Protein AF-A0A3D0MQT2-F1 (afdb_monomer)

pLDDT: mean 82.31, std 17.37, range [33.53, 98.25]

Secondary structure (DSSP, 8-state):
-PPPHHHHHS--TT---SSS----EEEEEEEESSS-HHHHHHHHHHHHHHHHHHHHHHHHHHHHHHS---HHHHHHHHHHHHHHHHHHHHHHHHIIIIITTTEEEEEEEE-SSEEEEEEE-S-----S-TT-SS-B--S---TTSEEEEEEEGGG--EEEEEGGGTEEEEEETTEEEEEEE-SSHHHHHHHHHHHHHHHHHHHHH--

Mean predicted aligned error: 9.43 Å

Structure (mmCIF, N/CA/C/O backbone):
data_AF-A0A3D0MQT2-F1
#
_entry.id   AF-A0A3D0MQT2-F1
#
loop_
_atom_site.group_PDB
_atom_site.id
_atom_site.type_symbol
_atom_site.label_atom_id
_atom_site.label_alt_id
_atom_site.label_comp_id
_atom_site.label_asym_id
_atom_site.label_entity_id
_atom_site.label_seq_id
_atom_site.pdbx_PDB_ins_code
_atom_site.Cartn_x
_atom_site.Cartn_y
_atom_site.Cartn_z
_atom_site.occupancy
_atom_site.B_iso_or_equiv
_atom_site.auth_seq_id
_atom_site.auth_comp_id
_atom_site.auth_asym_id
_atom_site.auth_atom_id
_atom_site.pdbx_PDB_model_num
ATOM 1 N N . MET A 1 1 ? 6.611 -15.188 36.964 1.00 35.88 1 MET A N 1
ATOM 2 C CA . MET A 1 1 ? 7.299 -16.031 35.964 1.00 35.88 1 MET A CA 1
ATOM 3 C C . MET A 1 1 ? 6.948 -15.457 34.599 1.00 35.88 1 MET A C 1
ATOM 5 O O . MET A 1 1 ? 5.779 -15.489 34.243 1.00 35.88 1 MET A O 1
ATOM 9 N N . ALA A 1 2 ? 7.880 -14.781 33.924 1.00 33.53 2 ALA A N 1
ATOM 10 C CA . ALA A 1 2 ? 7.588 -14.119 32.650 1.00 33.53 2 ALA A CA 1
ATOM 11 C C . ALA A 1 2 ? 7.359 -15.176 31.549 1.00 33.53 2 ALA A C 1
ATOM 13 O O . ALA A 1 2 ? 8.169 -16.104 31.458 1.00 33.53 2 ALA A O 1
ATOM 14 N N . PRO A 1 3 ? 6.288 -15.083 30.740 1.00 36.81 3 PRO A N 1
ATOM 15 C CA . PRO A 1 3 ? 6.079 -16.003 29.626 1.00 36.81 3 PRO A CA 1
ATOM 16 C C . PRO A 1 3 ? 7.204 -15.837 28.597 1.00 36.81 3 PRO A C 1
ATOM 18 O O . PRO A 1 3 ? 7.671 -14.725 28.335 1.00 36.81 3 PRO A O 1
ATOM 21 N N . LYS A 1 4 ? 7.688 -16.956 28.047 1.00 34.59 4 LYS A N 1
ATOM 22 C CA . LYS A 1 4 ? 8.812 -16.960 27.107 1.00 34.59 4 LYS A CA 1
ATOM 23 C C . LYS A 1 4 ? 8.369 -16.298 25.800 1.00 34.59 4 LYS A C 1
ATOM 25 O O . LYS A 1 4 ? 7.314 -16.607 25.267 1.00 34.59 4 LYS A O 1
ATOM 30 N N . LEU A 1 5 ? 9.218 -15.433 25.241 1.00 37.22 5 LEU A N 1
ATOM 31 C CA . LEU A 1 5 ? 8.978 -14.675 23.999 1.00 37.22 5 LEU A CA 1
ATOM 32 C C . LEU A 1 5 ? 8.587 -15.555 22.786 1.00 37.22 5 LEU A C 1
ATOM 34 O O . LEU A 1 5 ? 7.996 -15.057 21.832 1.00 37.22 5 LEU A O 1
ATOM 38 N N . LYS A 1 6 ? 8.891 -16.860 22.830 1.00 34.09 6 LYS A N 1
ATOM 39 C CA . LYS A 1 6 ? 8.474 -17.852 21.827 1.00 34.09 6 LYS A CA 1
ATOM 40 C C . LYS A 1 6 ? 6.971 -18.171 21.884 1.00 34.09 6 LYS A C 1
ATOM 42 O O . LYS A 1 6 ? 6.345 -18.222 20.833 1.00 34.09 6 LYS A O 1
ATOM 47 N N . ASP A 1 7 ? 6.368 -18.213 23.073 1.00 40.03 7 ASP A N 1
ATOM 48 C CA . ASP A 1 7 ? 4.938 -18.527 23.262 1.00 40.03 7 ASP A CA 1
ATOM 49 C C . ASP A 1 7 ? 4.012 -17.409 22.737 1.00 40.03 7 ASP A C 1
ATOM 51 O O . ASP A 1 7 ? 2.836 -17.624 22.452 1.00 40.03 7 ASP A O 1
ATOM 55 N N . ILE A 1 8 ? 4.544 -16.191 22.585 1.00 48.31 8 ILE A N 1
ATOM 56 C CA . ILE A 1 8 ? 3.828 -15.021 22.050 1.00 48.31 8 ILE A CA 1
ATOM 57 C C . ILE A 1 8 ? 3.828 -15.021 20.509 1.00 48.31 8 ILE A C 1
ATOM 59 O O . ILE A 1 8 ? 2.943 -14.428 19.887 1.00 48.31 8 ILE A O 1
ATOM 63 N N . LEU A 1 9 ? 4.822 -15.670 19.892 1.00 38.84 9 LEU A N 1
ATOM 64 C CA . LEU A 1 9 ? 5.004 -15.735 18.440 1.00 38.84 9 LEU A CA 1
ATOM 65 C C . LEU A 1 9 ? 4.387 -16.999 17.814 1.00 38.84 9 LEU A C 1
ATOM 67 O O . LEU A 1 9 ? 4.092 -16.977 16.624 1.00 38.84 9 LEU A O 1
ATOM 71 N N . GLU A 1 10 ? 4.141 -18.054 18.599 1.00 41.66 10 GLU A N 1
ATOM 72 C CA . GLU A 1 10 ? 3.502 -19.316 18.168 1.00 41.66 10 GLU A CA 1
ATOM 73 C C . GLU A 1 10 ? 1.978 -19.372 18.404 1.00 41.66 10 GLU A C 1
ATOM 75 O O . GLU A 1 10 ? 1.367 -20.433 18.298 1.00 41.66 10 GLU A O 1
ATOM 80 N N . ARG A 1 11 ? 1.321 -18.249 18.726 1.00 40.88 11 ARG A N 1
ATOM 81 C CA . ARG A 1 11 ? -0.122 -18.240 19.021 1.00 40.88 11 ARG A CA 1
ATOM 82 C C . ARG A 1 11 ? -0.953 -18.557 17.768 1.00 40.88 11 ARG A C 1
ATOM 84 O O . ARG A 1 11 ? -1.149 -17.692 16.917 1.00 40.88 11 ARG A O 1
ATOM 91 N N . GLU A 1 12 ? -1.482 -19.778 17.678 1.00 40.75 12 GLU A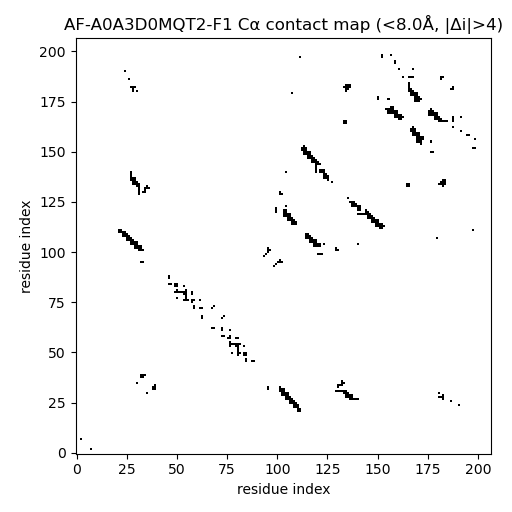 N 1
ATOM 92 C CA . GLU A 1 12 ? -2.522 -20.120 16.703 1.00 40.75 12 GLU A CA 1
ATO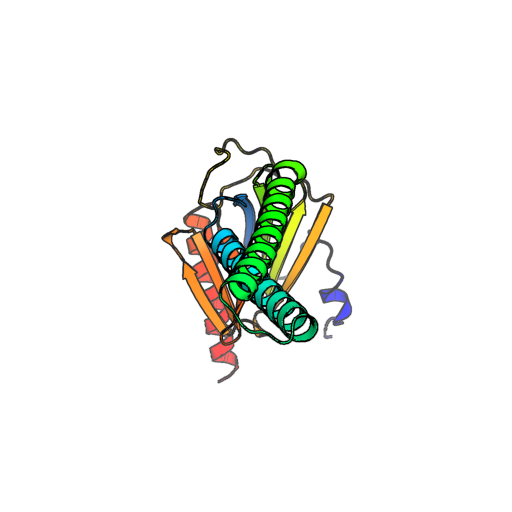M 93 C C . GLU A 1 12 ? -3.769 -19.236 16.904 1.00 40.75 12 GLU A C 1
ATOM 95 O O . GLU A 1 12 ? -4.167 -18.977 18.048 1.00 40.75 12 GLU A O 1
ATOM 100 N N . PRO A 1 13 ? -4.445 -18.777 15.832 1.00 38.72 13 PRO A N 1
ATOM 101 C CA . PRO A 1 13 ? -5.633 -17.950 15.986 1.00 38.72 13 PRO A CA 1
ATOM 102 C C . PRO A 1 13 ? -6.765 -18.752 16.613 1.00 38.72 13 PRO A C 1
ATOM 104 O O . PRO A 1 13 ? -7.211 -19.750 16.052 1.00 38.72 13 PRO A O 1
ATOM 107 N N . GLY A 1 14 ? -7.281 -18.259 17.736 1.00 43.47 14 GLY A N 1
ATOM 108 C CA . GLY A 1 14 ? -8.490 -18.790 18.364 1.00 43.47 14 GLY A CA 1
ATOM 109 C C . GLY A 1 14 ? -8.284 -19.522 19.687 1.00 43.47 14 GLY A C 1
ATOM 110 O O . GLY A 1 14 ? -9.273 -19.961 20.268 1.00 43.47 14 GLY A O 1
ATOM 111 N N . THR A 1 15 ? -7.066 -19.617 20.227 1.00 35.69 15 THR A N 1
ATOM 112 C CA . THR A 1 15 ? -6.899 -20.031 21.629 1.00 35.69 15 THR A CA 1
ATOM 113 C C . THR A 1 15 ? -7.160 -18.848 22.560 1.00 35.69 15 THR A C 1
ATOM 115 O O . THR A 1 15 ? -6.278 -18.047 22.864 1.00 35.69 15 THR A O 1
ATOM 118 N N . ILE A 1 16 ? -8.418 -18.743 22.997 1.00 44.16 16 ILE A N 1
ATOM 119 C CA . ILE A 1 16 ? -8.869 -17.838 24.060 1.00 44.16 16 ILE A CA 1
ATOM 120 C C . ILE A 1 16 ? -8.066 -18.160 25.332 1.00 44.16 16 ILE A C 1
ATOM 122 O O . ILE A 1 16 ? -8.145 -19.294 25.821 1.00 44.16 16 ILE A O 1
ATOM 126 N N . PRO A 1 17 ? -7.318 -17.210 25.916 1.00 41.84 17 PRO A N 1
ATOM 127 C CA . PRO A 1 17 ? -6.713 -17.415 27.220 1.00 41.84 17 PRO A CA 1
ATOM 128 C C . PRO A 1 17 ? -7.826 -17.416 28.272 1.00 41.84 17 PRO A C 1
ATOM 130 O O . PRO A 1 17 ? -8.502 -16.411 28.485 1.00 41.84 17 PRO A O 1
ATOM 133 N N . ARG A 1 18 ? -8.020 -18.541 28.968 1.00 43.53 18 ARG A N 1
ATOM 134 C CA . ARG A 1 18 ? -8.732 -18.522 30.250 1.00 43.53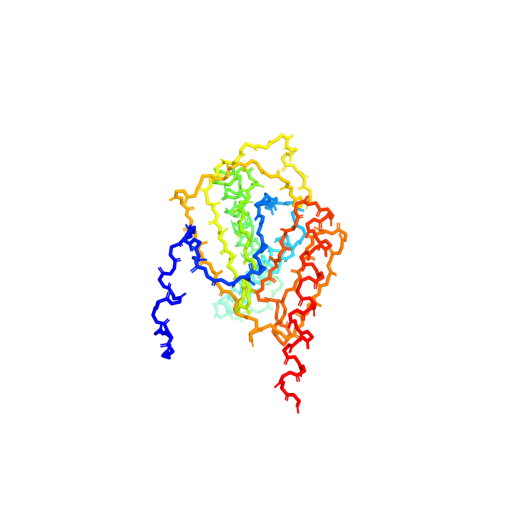 18 ARG A CA 1
ATOM 135 C C . ARG A 1 18 ? -7.878 -17.737 31.245 1.00 43.53 18 ARG A C 1
ATOM 137 O O . ARG A 1 18 ? -6.840 -18.236 31.668 1.00 43.53 18 ARG A O 1
ATOM 144 N N . GLY A 1 19 ? -8.337 -16.551 31.634 1.00 34.78 19 GLY A N 1
ATOM 145 C CA . GLY A 1 19 ? -7.836 -15.847 32.816 1.00 34.78 19 GLY A CA 1
ATOM 146 C C . GLY A 1 19 ? -7.564 -14.361 32.596 1.00 34.78 19 GLY A C 1
ATOM 147 O O . GLY A 1 19 ? -6.515 -14.002 32.075 1.00 34.78 19 GLY A O 1
ATOM 148 N N . ASN A 1 20 ? -8.491 -13.550 33.115 1.00 35.94 20 ASN A N 1
ATOM 149 C CA . ASN A 1 20 ? -8.465 -12.100 33.356 1.00 35.94 20 ASN A CA 1
ATOM 150 C C . ASN A 1 20 ? -8.616 -11.161 32.146 1.00 35.94 20 ASN A C 1
ATOM 152 O O . ASN A 1 20 ? -7.643 -10.810 31.490 1.00 35.94 20 ASN A O 1
ATOM 156 N N . GLU A 1 21 ? -9.866 -10.720 31.936 1.00 42.06 21 GLU A N 1
ATOM 157 C CA . GLU A 1 21 ? -10.318 -9.456 31.316 1.00 42.06 21 GLU A CA 1
ATOM 158 C C . GLU A 1 21 ? -9.380 -8.795 30.294 1.00 42.06 21 GLU A C 1
ATOM 160 O O . GLU A 1 21 ? -9.053 -7.608 30.372 1.00 42.06 21 GLU A O 1
ATOM 165 N N . ILE A 1 22 ? -8.978 -9.543 29.270 1.00 49.16 22 ILE A N 1
ATOM 166 C CA . ILE A 1 22 ? -8.464 -8.922 28.059 1.00 49.16 22 ILE A CA 1
ATOM 167 C C . ILE A 1 22 ? -9.710 -8.382 27.361 1.00 49.16 22 ILE A C 1
ATOM 169 O O . ILE A 1 22 ? -10.543 -9.149 26.881 1.00 49.16 22 ILE A O 1
ATOM 173 N N . LYS A 1 23 ? -9.903 -7.058 27.355 1.00 56.62 23 LYS A N 1
ATOM 174 C CA . LYS A 1 23 ? -10.813 -6.462 26.380 1.00 56.62 23 LYS A CA 1
ATOM 175 C C . LYS A 1 23 ? -10.221 -6.866 25.024 1.00 56.62 23 LYS A C 1
ATOM 177 O O . LYS A 1 23 ? -9.116 -6.452 24.692 1.00 56.62 23 LYS A O 1
ATOM 182 N N . GLU A 1 24 ? -10.917 -7.707 24.274 1.00 74.62 24 GLU A N 1
ATOM 183 C CA . GLU A 1 24 ? -10.512 -8.173 22.946 1.00 74.62 24 GLU A CA 1
ATOM 184 C C . GLU A 1 24 ? -11.499 -7.602 21.928 1.00 74.62 24 GLU A C 1
ATOM 186 O O . GLU A 1 24 ? -12.713 -7.683 22.123 1.00 74.62 24 GLU A O 1
ATOM 191 N N . PHE A 1 25 ? -10.995 -6.997 20.850 1.00 84.00 25 PHE A N 1
ATOM 192 C CA . PHE A 1 25 ? -11.847 -6.417 19.814 1.00 84.00 25 PHE A CA 1
ATOM 193 C C . PHE A 1 25 ? -11.373 -6.850 18.433 1.00 84.00 25 PHE A C 1
ATOM 195 O O . PHE A 1 25 ? -10.244 -6.569 18.031 1.00 84.00 25 PHE A O 1
ATOM 202 N N . GLY A 1 26 ? -12.230 -7.548 17.691 1.00 87.38 26 GLY A N 1
ATOM 203 C CA . GLY A 1 26 ? -11.880 -8.057 16.373 1.00 87.38 26 GLY A CA 1
ATOM 204 C C . GLY A 1 26 ? -13.054 -8.072 15.413 1.00 87.38 26 GLY A C 1
ATOM 205 O O . GLY A 1 26 ? -14.209 -8.200 15.813 1.00 87.38 26 GLY A O 1
ATOM 206 N N . TRP A 1 27 ? -12.744 -7.935 14.128 1.00 91.00 27 TRP A N 1
ATOM 207 C CA . TRP A 1 27 ? -13.736 -7.910 13.061 1.00 91.00 27 TRP A CA 1
ATOM 208 C C . TRP A 1 27 ? -13.180 -8.470 11.757 1.00 91.00 27 TRP A C 1
ATOM 210 O O . TRP A 1 27 ? -11.970 -8.534 11.528 1.00 91.00 27 TRP A O 1
ATOM 220 N N . GLU A 1 28 ? -14.100 -8.860 10.885 1.00 89.75 28 GLU A N 1
ATOM 221 C CA . GLU A 1 28 ? -13.827 -9.349 9.539 1.00 89.75 28 GLU A CA 1
ATOM 222 C C . GLU A 1 28 ? -14.275 -8.295 8.525 1.00 89.75 28 GLU A C 1
ATOM 224 O O . GLU A 1 28 ? -15.287 -7.614 8.709 1.00 89.75 28 GLU A O 1
ATOM 229 N N . VAL A 1 29 ? -13.493 -8.112 7.464 1.00 90.19 29 VAL A N 1
ATOM 230 C CA . VAL A 1 29 ? -13.738 -7.060 6.480 1.00 90.19 29 VAL A CA 1
ATOM 231 C C . VAL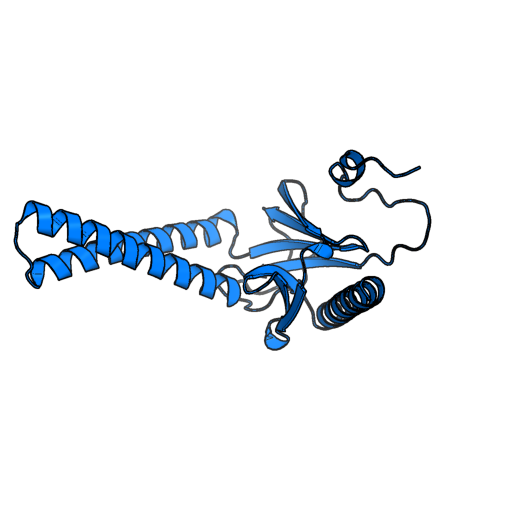 A 1 29 ? -13.359 -7.503 5.074 1.00 90.19 29 VAL A C 1
ATOM 233 O O . VAL A 1 29 ? -12.337 -8.150 4.844 1.00 90.19 29 VAL A O 1
ATOM 236 N N . GLY A 1 30 ? -14.193 -7.110 4.117 1.00 89.06 30 GLY A N 1
ATOM 237 C CA . GLY A 1 30 ? -13.874 -7.122 2.699 1.00 89.06 30 GLY A CA 1
ATOM 238 C C . GLY A 1 30 ? -13.326 -5.767 2.267 1.00 89.06 30 GLY A C 1
ATOM 239 O O . GLY A 1 30 ? -13.885 -4.719 2.591 1.00 89.06 30 GLY A O 1
ATOM 240 N N . ILE A 1 31 ? -12.226 -5.782 1.528 1.00 88.50 31 ILE A N 1
ATOM 241 C CA . ILE A 1 31 ? -11.523 -4.606 1.028 1.00 88.50 31 ILE A CA 1
ATOM 242 C C . ILE A 1 31 ? -11.544 -4.683 -0.504 1.00 88.50 31 ILE A C 1
ATOM 244 O O . ILE A 1 31 ? -11.049 -5.660 -1.071 1.00 88.50 31 ILE A O 1
ATOM 248 N N . PRO A 1 32 ? -12.114 -3.687 -1.199 1.00 85.94 32 PRO A N 1
ATOM 249 C CA . PRO A 1 32 ? -12.051 -3.651 -2.653 1.00 85.94 32 PRO A CA 1
ATOM 250 C C . PRO A 1 32 ? -10.616 -3.358 -3.109 1.00 85.94 32 PRO A C 1
ATOM 252 O O . PRO A 1 32 ? -9.963 -2.494 -2.533 1.00 85.94 32 PRO A O 1
ATOM 255 N N . MET A 1 33 ? -10.104 -4.052 -4.126 1.00 82.69 33 MET A N 1
ATOM 256 C CA . MET A 1 33 ? -8.718 -3.831 -4.575 1.00 82.69 33 MET A CA 1
ATOM 257 C C . MET A 1 33 ? -8.605 -2.674 -5.571 1.00 82.69 33 MET A C 1
ATOM 259 O O . MET A 1 33 ? -7.778 -1.788 -5.390 1.00 82.69 33 MET A O 1
ATOM 263 N N . LEU A 1 34 ? -9.450 -2.656 -6.602 1.00 83.06 34 LEU A N 1
ATOM 264 C CA . LEU A 1 34 ? -9.351 -1.710 -7.719 1.00 83.06 34 LEU A CA 1
ATOM 265 C C . LEU A 1 34 ? -10.029 -0.366 -7.462 1.00 83.06 34 LEU A C 1
ATOM 267 O O . LEU A 1 34 ? -9.788 0.584 -8.192 1.00 83.06 34 LEU A O 1
ATOM 271 N N . SER A 1 35 ? -10.890 -0.268 -6.455 1.00 83.94 35 SER A N 1
ATOM 272 C CA . SER A 1 35 ? -11.621 0.964 -6.135 1.00 83.94 35 SER A CA 1
ATOM 273 C C . SER A 1 35 ? -11.189 1.583 -4.811 1.00 83.94 35 SER A C 1
ATOM 275 O O . SER A 1 35 ? -11.606 2.693 -4.501 1.00 83.94 35 SER A O 1
ATOM 277 N N . ASN A 1 36 ? -10.347 0.918 -4.017 1.00 86.50 36 ASN A N 1
ATOM 278 C CA . ASN A 1 36 ? -9.883 1.497 -2.763 1.00 86.50 36 ASN A CA 1
ATOM 279 C C . ASN A 1 36 ? -8.843 2.597 -3.036 1.00 86.50 36 ASN A C 1
ATOM 281 O O . ASN A 1 36 ? -7.799 2.307 -3.623 1.00 86.50 36 ASN A O 1
ATOM 285 N N . PRO A 1 37 ? -9.069 3.841 -2.576 1.00 87.88 37 PRO A N 1
ATOM 286 C CA . PRO A 1 37 ? -8.176 4.959 -2.869 1.00 87.88 37 PRO A CA 1
ATOM 287 C C . PRO A 1 37 ? -6.764 4.750 -2.313 1.00 87.88 37 PRO A C 1
ATOM 289 O O . PRO A 1 37 ? -5.804 5.192 -2.929 1.00 87.88 37 PRO A O 1
ATOM 292 N N . PHE A 1 38 ? -6.604 4.047 -1.189 1.00 89.19 38 PHE A N 1
ATOM 293 C CA . PHE A 1 38 ? -5.282 3.769 -0.628 1.00 89.19 38 PHE A CA 1
ATOM 294 C C . PHE A 1 38 ? -4.501 2.773 -1.485 1.00 89.19 38 PHE A C 1
ATOM 296 O O . PHE A 1 38 ? -3.310 2.973 -1.708 1.00 89.19 38 PHE A O 1
ATOM 303 N N . VAL A 1 39 ? -5.174 1.739 -1.999 1.00 87.38 39 VAL A N 1
ATOM 304 C CA . VAL A 1 39 ? -4.562 0.764 -2.915 1.00 87.38 39 VAL A CA 1
ATOM 305 C C . VAL A 1 39 ? -4.219 1.433 -4.245 1.00 87.38 39 VAL A C 1
ATOM 307 O O . VAL A 1 39 ? -3.126 1.236 -4.765 1.00 87.38 39 VAL A O 1
ATOM 310 N N . LEU A 1 40 ? -5.115 2.276 -4.766 1.00 90.25 40 LEU A N 1
ATOM 311 C CA . LEU A 1 40 ? -4.895 3.011 -6.011 1.00 90.25 40 LEU A CA 1
ATOM 312 C C . LEU A 1 40 ? -3.747 4.016 -5.915 1.00 90.25 40 LEU A C 1
ATOM 314 O O . LEU A 1 40 ? -2.954 4.113 -6.844 1.00 90.25 40 LEU A O 1
ATOM 318 N N . VAL A 1 41 ? -3.622 4.741 -4.802 1.00 91.88 41 VAL A N 1
ATOM 319 C CA . VAL A 1 41 ? -2.489 5.655 -4.590 1.00 91.88 41 VAL A CA 1
ATOM 320 C C . VAL A 1 41 ? -1.175 4.880 -4.565 1.00 91.88 41 VAL A C 1
ATOM 322 O O . VAL A 1 41 ? -0.230 5.278 -5.239 1.00 91.88 41 VAL A O 1
ATOM 325 N N . GLU A 1 42 ? -1.110 3.758 -3.844 1.00 90.88 42 GLU A N 1
ATOM 326 C CA . GLU A 1 42 ? 0.088 2.910 -3.838 1.00 90.88 42 GLU A CA 1
ATOM 327 C C . GLU A 1 42 ? 0.401 2.384 -5.240 1.00 90.88 42 GLU A C 1
ATOM 329 O O . GLU A 1 42 ? 1.542 2.475 -5.688 1.00 90.88 42 GLU A O 1
ATOM 334 N N . PHE A 1 43 ? -0.616 1.928 -5.972 1.00 92.69 43 PHE A N 1
ATOM 335 C CA . PHE A 1 43 ? -0.478 1.498 -7.358 1.00 92.69 43 PHE A CA 1
ATOM 336 C C . PHE A 1 43 ? 0.077 2.605 -8.265 1.00 92.69 43 PHE A C 1
ATOM 338 O O . PHE A 1 43 ? 1.029 2.356 -8.997 1.00 92.69 43 PHE A O 1
ATOM 345 N N . VAL A 1 44 ? -0.459 3.828 -8.192 1.00 94.69 44 VAL A N 1
ATOM 346 C CA . VAL A 1 44 ? 0.019 4.974 -8.986 1.00 94.69 44 VAL A CA 1
ATOM 347 C C . VAL A 1 44 ? 1.465 5.320 -8.636 1.00 94.69 44 VAL A C 1
ATOM 349 O O . VAL A 1 44 ? 2.269 5.559 -9.534 1.00 94.69 44 VAL A O 1
ATOM 352 N N . VAL A 1 45 ? 1.826 5.304 -7.350 1.00 94.62 45 VAL A N 1
ATOM 353 C CA . VAL A 1 45 ? 3.208 5.550 -6.915 1.00 94.62 45 VAL A CA 1
ATOM 354 C C . VAL A 1 45 ? 4.156 4.499 -7.495 1.00 94.62 45 VAL A C 1
ATOM 356 O O . VAL A 1 45 ? 5.191 4.863 -8.051 1.00 94.62 45 VAL A O 1
ATOM 359 N N . PHE A 1 46 ? 3.806 3.210 -7.432 1.00 94.94 46 PHE A N 1
ATOM 360 C CA . PHE A 1 46 ? 4.623 2.146 -8.025 1.00 94.94 46 PHE A CA 1
ATOM 361 C C . PHE A 1 46 ? 4.675 2.223 -9.553 1.00 94.94 46 PHE A C 1
ATOM 363 O O . PHE A 1 46 ? 5.741 2.034 -10.135 1.00 94.94 46 PHE A O 1
ATOM 370 N N . PHE A 1 47 ? 3.558 2.548 -10.201 1.00 96.56 47 PHE A N 1
ATOM 371 C CA . PHE A 1 47 ? 3.481 2.742 -11.645 1.00 96.56 47 PHE A CA 1
ATOM 372 C C . PHE A 1 47 ? 4.435 3.850 -12.106 1.00 96.56 47 PHE A C 1
ATOM 374 O O . PHE A 1 47 ? 5.249 3.633 -13.003 1.00 96.56 47 PHE A O 1
ATOM 381 N N . LEU A 1 48 ? 4.387 5.017 -11.454 1.00 97.25 48 LEU A N 1
ATOM 382 C CA . LEU A 1 48 ? 5.274 6.139 -11.758 1.00 97.25 48 LEU A CA 1
ATOM 383 C C . LEU A 1 48 ? 6.731 5.813 -11.434 1.00 97.25 48 LEU A C 1
ATOM 385 O O . LEU A 1 48 ? 7.618 6.169 -12.202 1.00 97.25 48 LEU A O 1
ATOM 389 N N . PHE A 1 49 ? 6.988 5.104 -10.335 1.00 97.69 49 PHE A N 1
ATOM 390 C CA . PHE A 1 49 ? 8.334 4.667 -9.984 1.00 97.69 49 PHE A CA 1
ATOM 391 C C . PHE A 1 49 ? 8.942 3.774 -11.074 1.00 97.69 49 PHE A C 1
ATOM 393 O O . PHE A 1 49 ? 10.048 4.044 -11.534 1.00 97.69 49 PHE A O 1
ATOM 400 N N . ILE A 1 50 ? 8.205 2.760 -11.542 1.00 97.19 50 ILE A N 1
ATOM 401 C CA . ILE A 1 50 ? 8.642 1.885 -12.642 1.00 97.19 50 ILE A CA 1
ATOM 402 C C . ILE A 1 50 ? 8.878 2.704 -13.909 1.00 97.19 50 ILE A C 1
ATOM 404 O O . ILE A 1 50 ? 9.921 2.558 -14.544 1.00 97.19 50 ILE A O 1
ATOM 408 N N . TRP A 1 51 ? 7.940 3.590 -14.251 1.00 98.00 51 TRP A N 1
ATOM 409 C CA . TRP A 1 51 ? 8.050 4.443 -15.428 1.00 98.00 51 TRP A CA 1
ATOM 410 C C . TRP A 1 51 ? 9.326 5.295 -15.404 1.00 98.00 51 TRP A C 1
ATOM 412 O O . TRP A 1 51 ? 10.091 5.271 -16.368 1.00 98.00 51 TRP A O 1
ATOM 422 N N . ILE A 1 52 ? 9.600 5.985 -14.291 1.00 98.12 52 ILE A N 1
ATOM 423 C CA . ILE A 1 52 ? 10.788 6.835 -14.119 1.00 98.12 52 ILE A CA 1
ATOM 424 C C . ILE A 1 52 ? 12.068 6.000 -14.183 1.00 98.12 52 ILE A C 1
ATOM 426 O O . ILE A 1 52 ? 12.992 6.352 -14.913 1.00 98.12 52 ILE A O 1
ATOM 430 N N . VAL A 1 53 ? 12.130 4.889 -13.443 1.00 98.25 53 VAL A N 1
ATOM 431 C CA . VAL A 1 53 ? 13.338 4.056 -13.354 1.00 98.25 53 VAL A CA 1
ATOM 432 C C . VAL A 1 53 ? 13.677 3.435 -14.706 1.00 98.25 53 VAL A C 1
ATOM 434 O O . VAL A 1 53 ? 14.816 3.537 -15.155 1.00 98.25 53 VAL A O 1
ATOM 437 N N . VAL A 1 54 ? 12.699 2.835 -15.387 1.00 98.19 54 VAL A N 1
ATOM 438 C CA . VAL A 1 54 ? 12.926 2.203 -16.694 1.00 98.19 54 VAL A CA 1
ATOM 439 C C . VAL A 1 54 ? 13.257 3.248 -17.754 1.00 98.19 54 VAL A C 1
ATOM 441 O O . VAL A 1 54 ? 14.169 3.022 -18.545 1.00 98.19 54 VAL A O 1
ATOM 444 N N . THR A 1 55 ? 12.591 4.408 -17.739 1.00 97.94 55 THR A N 1
ATOM 445 C CA . THR A 1 55 ? 12.940 5.527 -18.630 1.00 97.94 55 THR A CA 1
ATOM 446 C C . THR A 1 55 ? 14.382 5.974 -18.399 1.00 97.94 55 THR A C 1
ATOM 448 O O . THR A 1 55 ? 15.134 6.121 -19.357 1.00 97.94 55 THR A O 1
ATOM 451 N N . GLY A 1 56 ? 14.795 6.151 -17.140 1.00 97.62 56 GLY A N 1
ATOM 452 C CA . GLY A 1 56 ? 16.158 6.551 -16.793 1.00 97.62 56 GLY A CA 1
ATOM 453 C C . GLY A 1 56 ? 17.203 5.539 -17.262 1.00 97.62 56 GLY A C 1
ATOM 454 O O . GLY A 1 56 ? 18.189 5.921 -17.887 1.00 97.62 56 GLY A O 1
ATOM 455 N N . ILE A 1 57 ? 16.961 4.244 -17.035 1.00 98.06 57 ILE A N 1
ATOM 456 C CA . ILE A 1 57 ? 17.845 3.166 -17.501 1.00 98.06 57 ILE A CA 1
ATOM 457 C C . ILE A 1 57 ? 17.913 3.144 -19.032 1.00 98.06 57 ILE A C 1
ATOM 459 O O . ILE A 1 57 ? 19.007 3.127 -19.592 1.00 98.06 57 ILE A O 1
ATOM 463 N N . ALA A 1 58 ? 16.766 3.178 -19.715 1.00 97.19 58 ALA A N 1
ATOM 464 C CA . ALA A 1 58 ? 16.709 3.182 -21.174 1.00 97.19 58 ALA A CA 1
ATOM 465 C C . ALA A 1 58 ? 17.449 4.391 -21.757 1.00 97.19 58 ALA A C 1
ATOM 467 O O . ALA A 1 58 ? 18.193 4.249 -22.725 1.00 97.19 58 ALA A O 1
ATOM 468 N N . LEU A 1 59 ? 17.305 5.562 -21.134 1.00 97.31 59 LEU A N 1
ATOM 469 C CA . LEU A 1 59 ? 17.994 6.772 -21.556 1.00 97.31 59 LEU A CA 1
ATOM 470 C C . LEU A 1 59 ? 19.513 6.620 -21.452 1.00 97.31 59 LEU A C 1
ATOM 472 O O . LEU A 1 59 ? 20.213 6.904 -22.420 1.00 97.31 59 LEU A O 1
ATOM 476 N N . ILE A 1 60 ? 20.013 6.125 -20.316 1.00 96.94 60 ILE A N 1
ATOM 477 C CA . ILE A 1 60 ? 21.447 5.873 -20.115 1.00 96.94 60 ILE A CA 1
ATOM 478 C C . ILE A 1 60 ? 21.964 4.907 -21.187 1.00 96.94 60 ILE A C 1
ATOM 480 O O . ILE A 1 60 ? 22.944 5.209 -21.860 1.00 96.94 60 ILE A O 1
ATOM 484 N N . VAL A 1 61 ? 21.273 3.786 -21.405 1.00 97.00 61 VAL A N 1
ATOM 485 C CA . VAL A 1 61 ? 21.686 2.759 -22.374 1.00 97.00 61 VAL A CA 1
ATOM 486 C C . VAL A 1 61 ? 21.722 3.302 -23.805 1.00 97.00 61 VAL A C 1
ATOM 488 O O . VAL A 1 61 ? 22.713 3.112 -24.509 1.00 97.00 61 VAL A O 1
ATOM 491 N N . ILE A 1 62 ? 20.669 3.997 -24.248 1.00 94.75 62 ILE A N 1
ATOM 492 C CA . ILE A 1 62 ? 20.577 4.497 -25.628 1.00 94.75 62 ILE A CA 1
ATOM 493 C C . ILE A 1 62 ? 21.593 5.619 -25.870 1.00 94.75 62 ILE A C 1
ATOM 495 O O . ILE A 1 62 ? 22.216 5.656 -26.933 1.00 94.75 62 ILE A O 1
ATOM 499 N N . VAL A 1 63 ? 21.801 6.517 -24.903 1.00 96.25 63 VAL A N 1
ATOM 500 C CA . VAL A 1 63 ? 22.812 7.581 -25.014 1.00 96.25 63 VAL A CA 1
ATOM 501 C C . VAL A 1 63 ? 24.217 6.983 -25.047 1.00 96.25 63 VAL A C 1
ATOM 503 O O . VAL A 1 63 ? 25.002 7.357 -25.912 1.00 96.25 63 VAL A O 1
ATOM 506 N N . SER A 1 64 ? 24.531 6.019 -24.178 1.00 94.31 64 SER A N 1
ATOM 507 C CA . SER A 1 64 ? 25.839 5.350 -24.183 1.00 94.31 64 SER A CA 1
ATOM 508 C C . SER A 1 64 ? 26.107 4.581 -25.478 1.00 94.31 64 SER A C 1
ATOM 510 O O . SER A 1 64 ? 27.244 4.542 -25.933 1.00 94.31 64 SER A O 1
ATOM 512 N N . ALA A 1 65 ? 25.082 3.995 -26.100 1.00 93.25 65 ALA A N 1
ATOM 513 C CA . ALA A 1 65 ? 25.234 3.304 -27.377 1.00 93.25 65 ALA A CA 1
ATOM 514 C C . ALA A 1 65 ? 25.370 4.283 -28.555 1.00 93.25 65 ALA A C 1
ATOM 516 O O . ALA A 1 65 ? 26.266 4.146 -29.383 1.00 93.25 65 ALA A O 1
ATOM 517 N N . SER A 1 66 ? 24.502 5.293 -28.626 1.00 91.19 66 SER A N 1
ATOM 518 C CA . SER A 1 66 ? 24.428 6.220 -29.766 1.00 91.19 66 SER A CA 1
ATOM 519 C C . SER A 1 66 ? 25.393 7.405 -29.686 1.00 91.19 66 SER A C 1
ATOM 521 O O . SER A 1 66 ? 25.573 8.096 -30.684 1.00 91.19 66 SER A O 1
ATOM 523 N N . HIS A 1 67 ? 25.976 7.672 -28.511 1.00 91.38 67 HIS A N 1
ATOM 524 C CA . HIS A 1 67 ? 26.812 8.845 -28.213 1.00 91.38 67 HIS A CA 1
ATOM 525 C C . HIS A 1 67 ? 26.123 10.186 -28.527 1.00 91.38 67 HIS A C 1
ATOM 527 O O . HIS A 1 67 ? 26.776 11.211 -28.712 1.00 91.38 67 HIS A O 1
ATOM 533 N N . SER A 1 68 ? 24.789 10.192 -28.583 1.00 88.94 68 SER A N 1
ATOM 534 C CA . SER A 1 68 ? 23.993 11.359 -28.946 1.00 88.94 68 SER A CA 1
ATOM 535 C C . SER A 1 68 ? 22.818 11.526 -27.991 1.00 88.94 68 SER A C 1
ATOM 537 O O . SER A 1 68 ? 22.178 10.554 -27.587 1.00 88.94 68 SER A O 1
ATOM 539 N N . PHE A 1 69 ? 22.519 12.774 -27.638 1.00 92.56 69 PHE A N 1
ATOM 540 C CA . PHE A 1 69 ? 21.318 13.122 -26.891 1.00 92.56 69 PHE A CA 1
ATOM 541 C C . PHE A 1 69 ? 20.432 14.003 -27.764 1.00 92.56 69 PHE A C 1
ATOM 543 O O . PHE A 1 69 ? 20.677 15.195 -27.913 1.00 92.56 69 PHE A O 1
ATOM 550 N N . ASN A 1 70 ? 19.404 13.388 -28.346 1.00 94.38 70 ASN A N 1
ATOM 551 C CA . ASN A 1 70 ? 18.441 14.040 -29.227 1.00 94.38 70 ASN A CA 1
ATOM 552 C C . ASN A 1 70 ? 17.011 13.704 -28.787 1.00 94.38 70 ASN A C 1
ATOM 554 O O . ASN A 1 70 ? 16.780 12.733 -28.065 1.00 94.38 70 ASN A O 1
ATOM 558 N N . PHE A 1 71 ? 16.030 14.460 -29.284 1.00 94.12 71 PHE A N 1
ATOM 559 C CA . PHE A 1 71 ? 14.611 14.245 -28.973 1.00 94.12 71 PHE A CA 1
ATOM 560 C C . PHE A 1 71 ? 14.141 12.804 -29.241 1.00 94.12 71 PHE A C 1
ATOM 562 O O . PHE A 1 71 ? 13.374 12.244 -28.463 1.00 94.12 71 PHE A O 1
ATOM 569 N N . LEU A 1 72 ? 14.654 12.174 -30.300 1.00 94.06 72 LEU A N 1
ATOM 570 C CA . LEU A 1 72 ? 14.327 10.795 -30.663 1.00 94.06 72 LEU A CA 1
ATOM 571 C C . LEU A 1 72 ? 14.767 9.782 -29.587 1.00 94.06 72 LEU A C 1
ATOM 573 O O . LEU A 1 72 ? 14.029 8.855 -29.265 1.00 94.06 72 LEU A O 1
ATOM 577 N N . VAL A 1 73 ? 15.944 9.991 -28.987 1.00 94.25 73 VAL A N 1
ATOM 578 C CA . VAL A 1 73 ? 16.468 9.156 -27.893 1.00 94.25 73 VAL A CA 1
ATOM 579 C C . VAL A 1 73 ? 15.589 9.293 -26.650 1.00 94.25 73 VAL A C 1
ATOM 581 O O . VAL A 1 73 ? 15.220 8.290 -26.039 1.00 94.25 73 VAL A O 1
ATOM 584 N N . LEU A 1 74 ? 15.187 10.524 -26.319 1.00 95.19 74 LEU A N 1
ATOM 585 C CA . LEU A 1 74 ? 14.259 10.784 -25.221 1.00 95.19 74 LEU A CA 1
ATOM 586 C C . LEU A 1 74 ? 12.893 10.124 -25.466 1.00 95.19 74 LEU A C 1
ATOM 588 O O . LEU A 1 74 ? 12.350 9.494 -24.562 1.00 95.19 74 LEU A O 1
ATOM 592 N N . ALA A 1 75 ? 12.358 10.219 -26.685 1.00 96.69 75 ALA A N 1
ATOM 593 C CA . ALA A 1 75 ? 11.083 9.608 -27.049 1.00 96.69 75 ALA A CA 1
ATOM 594 C C . ALA A 1 75 ? 11.109 8.078 -26.887 1.00 96.69 75 ALA A C 1
ATOM 596 O O . ALA A 1 75 ? 10.202 7.518 -26.272 1.00 96.69 75 ALA A O 1
ATOM 597 N N . TYR A 1 76 ? 12.168 7.404 -27.352 1.00 96.12 76 TYR A N 1
ATOM 598 C CA . TYR A 1 76 ? 12.310 5.955 -27.171 1.00 96.12 76 TYR A CA 1
ATOM 599 C C . TYR A 1 76 ? 12.458 5.549 -25.704 1.00 96.12 76 TYR A C 1
ATOM 601 O O . TYR A 1 76 ? 11.866 4.553 -25.286 1.00 96.12 76 TYR A O 1
ATOM 609 N N . ALA A 1 77 ? 13.194 6.321 -24.901 1.00 97.00 77 ALA A N 1
ATOM 610 C CA . ALA A 1 77 ? 13.314 6.058 -23.469 1.00 97.00 77 ALA A CA 1
ATOM 611 C C . ALA A 1 77 ? 11.959 6.193 -22.748 1.00 97.00 77 ALA A C 1
ATOM 613 O O . ALA A 1 77 ? 11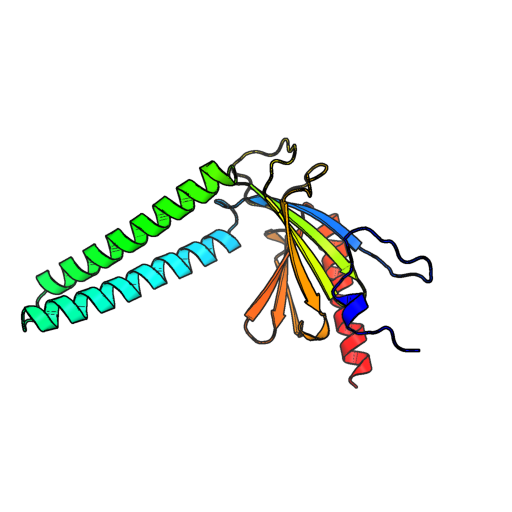.579 5.309 -21.977 1.00 97.00 77 ALA A O 1
ATOM 614 N N . LEU A 1 78 ? 11.197 7.253 -23.047 1.00 97.69 78 LEU A N 1
ATOM 615 C CA . LEU A 1 78 ? 9.850 7.468 -22.504 1.00 97.69 78 LEU A CA 1
ATOM 616 C C . LEU A 1 78 ? 8.880 6.360 -22.936 1.00 97.69 78 LEU A C 1
ATOM 618 O O . LEU A 1 78 ? 8.070 5.900 -22.129 1.00 97.69 78 LEU A O 1
ATOM 622 N N . GLN A 1 79 ? 8.975 5.908 -24.191 1.00 97.50 79 GLN A N 1
ATOM 623 C CA . GLN A 1 79 ? 8.180 4.798 -24.709 1.00 97.50 79 GLN A CA 1
ATOM 624 C C . GLN A 1 79 ? 8.514 3.488 -23.986 1.00 97.50 79 GLN A C 1
ATOM 626 O O . GLN A 1 79 ? 7.599 2.775 -23.577 1.00 97.50 79 GLN A O 1
ATOM 631 N N . ALA A 1 80 ? 9.798 3.186 -23.772 1.00 97.44 80 ALA A N 1
ATOM 632 C CA . ALA A 1 80 ? 10.229 1.997 -23.039 1.00 97.44 80 ALA A CA 1
ATOM 633 C C . ALA A 1 80 ? 9.700 1.997 -21.596 1.00 97.44 80 ALA A C 1
ATOM 635 O O . ALA A 1 80 ? 9.119 1.004 -21.148 1.00 97.44 80 ALA A O 1
ATOM 636 N N . GLY A 1 81 ? 9.820 3.128 -20.892 1.00 97.75 81 GLY A N 1
ATOM 637 C CA . GLY A 1 81 ? 9.225 3.294 -19.567 1.00 97.75 81 GLY A CA 1
ATOM 638 C C . GLY A 1 81 ? 7.705 3.137 -19.586 1.00 97.75 81 GLY A C 1
ATOM 639 O O . GLY A 1 81 ? 7.143 2.460 -18.724 1.00 97.75 81 GLY A O 1
ATOM 640 N N . GLY A 1 82 ? 7.035 3.719 -20.586 1.00 97.88 82 GLY A N 1
ATOM 641 C CA . GLY A 1 82 ? 5.584 3.630 -20.776 1.00 97.88 82 GLY A CA 1
ATOM 642 C C . GLY A 1 82 ? 5.101 2.193 -20.959 1.00 97.88 82 GLY A C 1
ATOM 643 O O . GLY A 1 82 ? 4.158 1.772 -20.291 1.00 97.88 82 GLY A O 1
ATOM 644 N N . ILE A 1 83 ? 5.788 1.417 -21.801 1.00 97.94 83 ILE A N 1
ATOM 645 C CA . ILE A 1 83 ? 5.493 -0.003 -22.026 1.00 97.94 83 ILE A CA 1
ATOM 646 C C . ILE A 1 83 ? 5.686 -0.801 -20.734 1.00 97.94 83 ILE A C 1
ATOM 648 O O . ILE A 1 83 ? 4.806 -1.574 -20.362 1.00 97.94 83 ILE A O 1
ATOM 652 N N . ALA A 1 84 ? 6.791 -0.598 -20.012 1.00 97.56 84 ALA A N 1
ATOM 653 C CA . ALA A 1 84 ? 7.043 -1.310 -18.760 1.00 97.56 84 ALA A CA 1
ATOM 654 C C . ALA A 1 84 ? 5.978 -1.009 -17.690 1.00 97.56 84 ALA A C 1
ATOM 656 O O . ALA A 1 84 ? 5.469 -1.923 -17.038 1.00 97.56 84 ALA A O 1
ATOM 657 N N . ALA A 1 85 ? 5.591 0.260 -17.544 1.00 97.00 85 ALA A N 1
ATOM 658 C CA . ALA A 1 85 ? 4.540 0.666 -16.620 1.00 97.00 85 ALA A CA 1
ATOM 659 C C . ALA A 1 85 ? 3.166 0.099 -17.032 1.00 97.00 85 ALA A C 1
ATOM 661 O O . ALA A 1 85 ? 2.413 -0.382 -16.182 1.00 97.00 85 ALA A O 1
ATOM 662 N N . ALA A 1 86 ? 2.856 0.070 -18.333 1.00 97.06 86 ALA A N 1
ATOM 663 C CA . ALA A 1 86 ? 1.637 -0.544 -18.860 1.00 97.06 86 A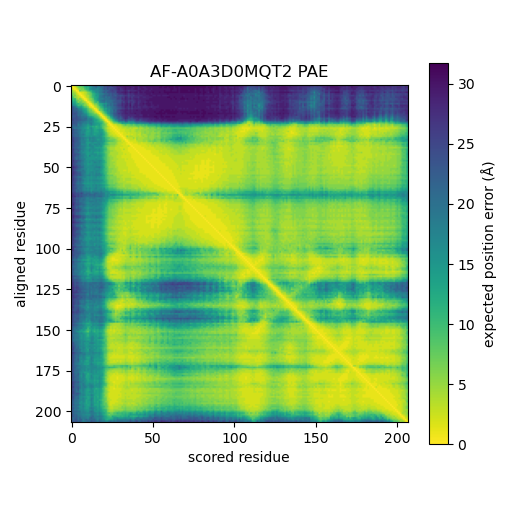LA A CA 1
ATOM 664 C C . ALA A 1 86 ? 1.596 -2.065 -18.625 1.00 97.06 86 ALA A C 1
ATOM 666 O O . ALA A 1 86 ? 0.557 -2.593 -18.232 1.00 97.06 86 ALA A O 1
ATOM 667 N N . LEU A 1 87 ? 2.721 -2.769 -18.794 1.00 97.19 87 LEU A N 1
ATOM 668 C CA . LEU A 1 87 ? 2.830 -4.196 -18.475 1.00 97.19 87 LEU A CA 1
ATOM 669 C C . LEU A 1 87 ? 2.596 -4.453 -16.984 1.00 97.19 87 LEU A C 1
ATOM 671 O O . LEU A 1 87 ? 1.828 -5.348 -16.632 1.00 97.19 87 LEU A O 1
ATOM 675 N N . PHE A 1 88 ? 3.191 -3.641 -16.106 1.00 95.75 88 PHE A N 1
ATOM 676 C CA . PHE A 1 88 ? 2.935 -3.708 -14.667 1.00 95.75 88 PHE A CA 1
ATOM 677 C C . PHE A 1 88 ? 1.448 -3.506 -14.342 1.00 95.75 88 PHE A C 1
ATOM 679 O O . PHE A 1 88 ? 0.865 -4.297 -13.597 1.00 95.75 88 PHE A O 1
ATOM 686 N N . ALA A 1 89 ? 0.816 -2.492 -14.940 1.00 94.88 89 ALA A N 1
ATOM 687 C CA . ALA A 1 89 ? -0.612 -2.237 -14.780 1.00 94.88 89 ALA A CA 1
ATOM 688 C C . ALA A 1 89 ? -1.464 -3.427 -15.247 1.00 94.88 89 ALA A C 1
ATOM 690 O O . ALA A 1 89 ? -2.378 -3.846 -14.537 1.00 94.88 89 ALA A O 1
ATOM 691 N N . GLY A 1 90 ? -1.133 -4.011 -16.401 1.00 95.00 90 GLY A N 1
ATOM 692 C CA . GLY A 1 90 ? -1.804 -5.192 -16.937 1.00 95.00 90 GLY A CA 1
ATOM 693 C C . GLY A 1 90 ? -1.695 -6.398 -16.004 1.00 95.00 90 GLY A C 1
ATOM 694 O O . GLY A 1 90 ? -2.708 -7.012 -15.674 1.00 95.00 90 GLY A O 1
ATOM 695 N N . VAL A 1 91 ? -0.493 -6.701 -15.504 1.00 93.69 91 VAL A N 1
ATOM 696 C CA . VAL A 1 91 ? -0.274 -7.796 -14.543 1.00 93.69 91 VAL A CA 1
ATOM 697 C C . VAL A 1 91 ? -1.055 -7.560 -13.252 1.00 93.69 91 VAL A C 1
ATOM 699 O O . VAL A 1 91 ? -1.711 -8.477 -12.758 1.00 93.69 91 VAL A O 1
ATOM 702 N N . PHE A 1 92 ? -1.042 -6.336 -12.722 1.00 90.81 92 PHE A N 1
ATOM 703 C CA . PHE A 1 92 ? -1.812 -5.983 -11.533 1.00 90.81 92 PHE A CA 1
ATOM 704 C C . PHE A 1 92 ? -3.318 -6.194 -11.739 1.00 90.81 92 PHE A C 1
ATOM 706 O O . PHE A 1 92 ? -3.961 -6.825 -10.899 1.00 90.81 92 PHE A O 1
ATOM 713 N N . LEU A 1 93 ? -3.875 -5.733 -12.864 1.00 90.25 93 LEU A N 1
ATOM 714 C CA . LEU A 1 93 ? -5.288 -5.925 -13.205 1.00 90.25 93 LEU A CA 1
ATOM 715 C C . LEU A 1 93 ? -5.640 -7.407 -13.350 1.00 90.25 93 LEU A C 1
ATOM 717 O O . LEU A 1 93 ? -6.627 -7.858 -12.767 1.00 90.25 93 LEU A O 1
ATOM 721 N N . CYS A 1 94 ? -4.813 -8.180 -14.060 1.00 90.00 94 CYS A N 1
ATOM 722 C CA . CYS A 1 94 ? -4.983 -9.625 -14.187 1.00 90.00 94 CYS A CA 1
ATOM 723 C C . CYS A 1 94 ? -4.992 -10.297 -12.814 1.00 90.00 94 CYS A C 1
ATOM 725 O O . CYS A 1 94 ? -5.868 -11.112 -12.535 1.00 90.00 94 CYS A O 1
ATOM 727 N N . ILE A 1 95 ? -4.069 -9.927 -11.922 1.00 87.44 95 ILE A N 1
ATOM 728 C CA . ILE A 1 95 ? -4.012 -10.518 -10.587 1.00 87.44 95 ILE A CA 1
ATOM 729 C C . ILE A 1 95 ? -5.239 -10.132 -9.756 1.00 87.44 95 ILE A C 1
ATOM 731 O O . ILE A 1 95 ? -5.878 -11.001 -9.158 1.00 87.44 95 ILE A O 1
ATOM 735 N N . ALA A 1 96 ? -5.593 -8.848 -9.738 1.00 84.38 96 ALA A N 1
ATOM 736 C CA . ALA A 1 96 ? -6.722 -8.334 -8.973 1.00 84.38 96 ALA A CA 1
ATOM 737 C C . ALA A 1 96 ? -8.057 -8.948 -9.424 1.00 84.38 96 ALA A C 1
ATOM 739 O O . ALA A 1 96 ? -8.897 -9.277 -8.585 1.00 84.38 96 ALA A O 1
ATOM 740 N N . LEU A 1 97 ? -8.256 -9.144 -10.729 1.00 83.81 97 LEU A N 1
ATOM 741 C CA . LEU A 1 97 ? -9.496 -9.697 -11.275 1.00 83.81 97 LEU A CA 1
ATOM 742 C C . LEU A 1 97 ? -9.532 -11.226 -11.210 1.00 83.81 97 LEU A C 1
ATOM 744 O O . LEU A 1 97 ? -10.496 -11.778 -10.685 1.00 83.81 97 LEU A O 1
ATOM 748 N N . LEU A 1 98 ? -8.491 -11.915 -11.685 1.00 82.56 98 LEU A N 1
ATOM 749 C CA . LEU A 1 98 ? -8.506 -13.377 -11.820 1.00 82.56 98 LEU A CA 1
ATOM 750 C C . LEU A 1 98 ? -8.292 -14.096 -10.486 1.00 82.56 98 LEU A C 1
ATOM 752 O O . LEU A 1 98 ? -8.920 -15.122 -10.237 1.00 82.56 98 LEU A O 1
ATOM 756 N N . PHE A 1 99 ? -7.419 -13.578 -9.616 1.00 77.44 99 PHE A N 1
ATOM 757 C CA . PHE A 1 99 ? -7.092 -14.257 -8.357 1.00 77.44 99 PHE A CA 1
ATOM 758 C C . PHE A 1 99 ? -7.867 -13.736 -7.153 1.00 77.44 99 PHE A C 1
ATOM 760 O O . PHE A 1 99 ? -8.077 -14.501 -6.212 1.00 77.44 99 PHE A O 1
ATOM 767 N N . PHE A 1 100 ? -8.261 -12.463 -7.164 1.00 75.50 100 PHE A N 1
ATOM 768 C CA . PHE A 1 100 ? -8.957 -11.833 -6.042 1.00 75.50 100 PHE A CA 1
ATOM 769 C C . PHE A 1 100 ? -10.416 -11.483 -6.354 1.00 75.50 100 PHE A C 1
ATOM 771 O O . PHE A 1 100 ? -11.160 -11.141 -5.441 1.00 75.50 100 PHE A O 1
ATOM 778 N N . GLY A 1 101 ? -10.869 -11.551 -7.612 1.00 75.25 101 GLY A N 1
ATOM 779 C CA . GLY A 1 101 ? -12.234 -11.144 -7.964 1.00 75.25 101 GLY A CA 1
ATOM 780 C C . GLY A 1 101 ? -12.542 -9.706 -7.532 1.00 75.25 101 GLY A C 1
ATOM 781 O O . GLY A 1 101 ? -13.650 -9.417 -7.085 1.00 75.25 101 GLY A O 1
ATOM 782 N N . ASN A 1 102 ? -11.534 -8.826 -7.582 1.00 80.62 102 ASN A N 1
ATOM 783 C CA . ASN A 1 102 ? -11.541 -7.457 -7.060 1.00 80.62 102 ASN A CA 1
ATOM 784 C C . ASN A 1 102 ? -11.757 -7.321 -5.533 1.00 80.62 102 ASN A C 1
ATOM 786 O O . ASN A 1 102 ? -12.069 -6.236 -5.034 1.00 80.62 102 ASN A O 1
ATOM 790 N N . ARG A 1 103 ? -11.617 -8.406 -4.765 1.00 83.44 103 ARG A N 1
ATOM 791 C CA . ARG A 1 103 ? -11.910 -8.432 -3.328 1.00 83.44 103 ARG A CA 1
ATOM 792 C C . ARG A 1 103 ? -10.783 -9.084 -2.547 1.00 83.44 103 ARG A C 1
ATOM 794 O O . ARG A 1 103 ? -10.344 -10.191 -2.833 1.00 83.44 103 ARG A O 1
ATOM 801 N N . PHE A 1 104 ? -10.359 -8.394 -1.505 1.00 83.31 104 PHE A N 1
ATOM 802 C CA . PHE A 1 104 ? -9.393 -8.889 -0.547 1.00 83.31 104 PHE A CA 1
ATOM 803 C C . PHE A 1 104 ? -10.054 -8.999 0.822 1.00 83.31 104 PHE A C 1
ATOM 805 O O . PHE A 1 104 ? -10.791 -8.098 1.215 1.00 83.31 104 PHE A O 1
ATOM 812 N N . TYR A 1 105 ? -9.810 -10.084 1.551 1.00 86.31 105 TYR A N 1
ATOM 813 C CA . TYR A 1 105 ? -10.443 -10.316 2.846 1.00 86.31 105 TYR A CA 1
ATOM 814 C C . TYR A 1 105 ? -9.410 -10.234 3.961 1.00 86.31 105 TYR A C 1
ATOM 816 O O . TYR A 1 105 ? -8.294 -10.749 3.846 1.00 86.31 105 TYR A O 1
ATOM 824 N N . GLY A 1 106 ? -9.789 -9.554 5.035 1.00 87.44 106 GLY A N 1
ATOM 825 C CA . GLY A 1 106 ? -8.945 -9.340 6.194 1.00 87.44 106 GLY A CA 1
ATOM 826 C C . GLY A 1 106 ? -9.711 -9.580 7.482 1.00 87.44 106 GLY A C 1
ATOM 827 O O . GLY A 1 106 ? -10.906 -9.301 7.575 1.00 87.44 106 GLY A O 1
ATOM 828 N N . LYS A 1 107 ? -8.996 -10.064 8.488 1.00 87.75 107 LYS A N 1
ATOM 829 C CA . LYS A 1 107 ? -9.441 -10.111 9.872 1.00 87.75 107 LYS A CA 1
ATOM 830 C C . LYS A 1 107 ? -8.495 -9.275 10.711 1.00 87.75 107 LYS A C 1
ATOM 832 O O . LYS A 1 107 ? -7.275 -9.400 10.594 1.00 87.75 107 LYS A O 1
ATOM 837 N N . TYR A 1 108 ? -9.073 -8.415 11.531 1.00 89.88 108 TYR A N 1
ATOM 838 C CA . TYR A 1 108 ? -8.348 -7.601 12.489 1.00 89.88 108 TYR A CA 1
ATOM 839 C C . TYR A 1 108 ? -8.682 -8.068 13.887 1.00 89.88 108 TYR A C 1
ATOM 841 O O . TYR A 1 108 ? -9.823 -8.424 14.178 1.00 89.88 108 TYR A O 1
ATOM 849 N N . TYR A 1 109 ? -7.672 -8.051 14.738 1.00 89.69 109 TYR A N 1
ATOM 850 C CA . TYR A 1 109 ? -7.803 -8.377 16.138 1.00 89.69 109 TYR A CA 1
ATOM 851 C C . TYR A 1 109 ? -6.879 -7.475 16.945 1.00 89.69 109 TYR A C 1
ATOM 853 O O . TYR A 1 109 ? -5.678 -7.412 16.678 1.00 89.69 109 TYR A O 1
ATOM 861 N N . LEU A 1 110 ? -7.456 -6.732 17.880 1.00 89.19 110 LEU A N 1
ATOM 862 C CA . LEU A 1 110 ? -6.764 -5.802 18.756 1.00 89.19 110 LEU A CA 1
ATOM 863 C C . LEU A 1 110 ? -6.712 -6.412 20.152 1.00 89.19 110 LEU A C 1
ATOM 865 O O . LEU A 1 110 ? -7.737 -6.812 20.707 1.00 89.19 110 LEU A O 1
ATOM 869 N N . ASP A 1 111 ? -5.509 -6.433 20.711 1.00 87.81 111 ASP A N 1
ATOM 870 C CA . ASP A 1 111 ? -5.239 -6.814 22.090 1.00 87.81 111 ASP A CA 1
ATOM 871 C C . ASP A 1 111 ? -4.381 -5.737 22.781 1.00 87.81 111 ASP A C 1
ATOM 873 O O . ASP A 1 111 ? -4.073 -4.683 22.213 1.00 87.81 111 ASP A O 1
ATOM 877 N N . ASN A 1 112 ? -4.006 -5.984 24.036 1.00 84.69 112 ASN A N 1
ATOM 878 C CA . ASN A 1 112 ? -3.187 -5.059 24.823 1.00 84.69 112 ASN A CA 1
ATOM 879 C C . ASN A 1 112 ? -1.734 -4.933 24.321 1.00 84.69 112 ASN A C 1
ATOM 881 O O . ASN A 1 112 ? -1.076 -3.931 24.610 1.00 84.69 112 ASN A O 1
ATOM 885 N N . ASP A 1 113 ? -1.217 -5.909 23.570 1.00 84.56 113 ASP A N 1
ATOM 886 C CA . ASP A 1 113 ? 0.168 -5.913 23.083 1.00 84.56 113 ASP A CA 1
ATOM 887 C C . ASP A 1 113 ? 0.290 -5.250 21.705 1.00 84.56 113 ASP A C 1
ATOM 889 O O . ASP A 1 113 ? 1.295 -4.596 21.389 1.00 84.56 113 ASP A O 1
ATOM 893 N N . GLY A 1 114 ? -0.731 -5.412 20.867 1.00 87.44 114 GLY A N 1
ATOM 894 C CA . GLY A 1 114 ? -0.745 -4.943 19.498 1.00 87.44 114 GLY A CA 1
ATOM 895 C C . GLY A 1 114 ? -1.994 -5.325 18.716 1.00 87.44 114 GLY A C 1
ATOM 896 O O . GLY A 1 114 ? -3.100 -5.474 19.226 1.00 87.44 114 GLY A O 1
ATOM 897 N N . ILE A 1 115 ? -1.779 -5.445 17.413 1.00 89.81 115 ILE A N 1
ATOM 898 C CA . ILE A 1 115 ? -2.798 -5.746 16.423 1.00 89.81 115 ILE A CA 1
ATOM 899 C C . ILE A 1 115 ? -2.336 -6.944 15.623 1.00 89.81 115 ILE A C 1
ATOM 901 O O . ILE A 1 115 ? -1.268 -6.910 15.007 1.00 89.81 115 ILE A O 1
ATOM 905 N N . LEU A 1 116 ? -3.154 -7.984 15.600 1.00 86.81 116 LEU A N 1
ATOM 906 C CA . LEU A 1 116 ? -3.012 -9.089 14.676 1.00 86.81 116 LEU A CA 1
ATOM 907 C C . LEU A 1 116 ? -3.879 -8.811 13.447 1.00 86.81 116 LEU A C 1
ATOM 909 O O . LEU A 1 116 ? -5.091 -8.615 13.535 1.00 86.81 116 LEU A O 1
ATOM 913 N N . TYR A 1 117 ? -3.227 -8.763 12.293 1.00 86.44 117 TYR A N 1
ATOM 914 C CA . TYR A 1 117 ? -3.863 -8.647 10.994 1.00 86.44 117 TYR A CA 1
ATOM 915 C C . TYR A 1 117 ? -3.666 -9.952 10.239 1.00 86.44 117 TYR A C 1
ATOM 917 O O . TYR A 1 117 ? -2.536 -10.347 9.944 1.00 86.44 117 TYR A O 1
ATOM 925 N N . THR A 1 118 ? -4.771 -10.600 9.903 1.00 84.38 118 THR A N 1
ATOM 926 C CA . THR A 1 118 ? -4.771 -11.811 9.097 1.00 84.38 118 THR A CA 1
ATOM 927 C C . THR A 1 118 ? -5.378 -11.499 7.747 1.00 84.38 118 THR A C 1
ATOM 929 O O . THR A 1 118 ? -6.525 -11.076 7.640 1.00 84.38 118 THR A O 1
ATOM 932 N N . THR A 1 119 ? -4.599 -11.721 6.705 1.00 83.19 119 THR A N 1
ATOM 933 C CA . THR A 1 119 ? -5.065 -11.666 5.325 1.00 83.19 119 THR A CA 1
ATOM 934 C C . THR A 1 119 ? -5.473 -13.034 4.865 1.00 83.19 119 THR A C 1
ATOM 936 O O . THR A 1 119 ? -4.809 -14.012 5.200 1.00 83.19 119 THR A O 1
ATOM 939 N N . VAL A 1 120 ? -6.540 -13.105 4.084 1.00 77.88 120 VAL A N 1
ATOM 940 C CA . VAL A 1 120 ? -7.046 -14.377 3.599 1.00 77.88 120 VAL A CA 1
ATOM 941 C C . VAL A 1 120 ? -7.277 -14.305 2.106 1.00 77.88 120 VAL A C 1
ATOM 943 O O . VAL A 1 120 ? -7.951 -13.407 1.595 1.00 77.88 120 VAL A O 1
ATOM 946 N N . ARG A 1 121 ? -6.714 -15.286 1.401 1.00 65.94 121 ARG A N 1
ATOM 947 C CA . ARG A 1 121 ? -6.976 -15.493 -0.018 1.00 65.94 121 ARG A CA 1
ATOM 948 C C . ARG A 1 121 ? -8.151 -16.453 -0.150 1.00 65.94 121 ARG A C 1
ATOM 950 O O . ARG A 1 121 ? -8.007 -17.640 0.118 1.00 65.94 121 ARG A O 1
ATOM 957 N N . GLY A 1 122 ? -9.299 -15.946 -0.580 1.00 63.78 122 GLY A N 1
ATOM 958 C CA . GLY A 1 122 ? -10.505 -16.753 -0.731 1.00 63.78 122 GLY A CA 1
ATOM 959 C C . GLY A 1 122 ? -11.684 -15.941 -1.244 1.00 63.78 122 GLY A C 1
ATOM 960 O O . GLY A 1 122 ? -11.544 -14.764 -1.565 1.00 63.78 122 GLY A O 1
ATOM 961 N N . GLN A 1 123 ? -12.845 -16.583 -1.315 1.00 62.31 123 GLN A N 1
ATOM 962 C CA . GLN A 1 123 ? -14.120 -15.929 -1.580 1.00 62.31 123 GLN A CA 1
ATOM 963 C C . GLN A 1 123 ? -14.930 -15.939 -0.284 1.00 62.31 123 GLN A C 1
ATOM 965 O O . GLN A 1 123 ? -15.154 -17.000 0.289 1.00 62.31 123 GLN A O 1
ATOM 970 N N . ALA A 1 124 ? -15.367 -14.771 0.181 1.00 62.25 124 ALA A N 1
ATOM 971 C CA . ALA A 1 124 ? -16.387 -14.688 1.218 1.00 62.25 124 ALA A CA 1
ATOM 972 C C . ALA A 1 124 ? -17.727 -14.345 0.567 1.00 62.25 124 ALA A C 1
ATOM 974 O O . ALA A 1 124 ? -17.791 -13.549 -0.377 1.00 62.25 124 ALA A O 1
ATOM 975 N N . PHE A 1 125 ? -18.810 -14.924 1.085 1.00 58.06 125 PHE A N 1
ATOM 976 C CA . PHE A 1 125 ? -20.146 -14.563 0.635 1.00 58.06 125 PHE A CA 1
ATOM 977 C C . PHE A 1 125 ? -20.423 -13.104 1.014 1.00 58.06 125 PHE A C 1
ATOM 979 O O . PHE A 1 125 ? -20.429 -12.732 2.189 1.00 58.06 125 PHE A O 1
ATOM 986 N N . SER A 1 126 ? -20.626 -12.260 0.005 1.00 63.75 126 SER A N 1
ATOM 987 C CA . SER A 1 126 ? -20.970 -10.856 0.192 1.00 63.75 126 SER A CA 1
ATOM 988 C C . SER A 1 126 ? -21.887 -10.394 -0.930 1.00 63.75 126 SER A C 1
ATOM 990 O O . SER A 1 126 ? -21.549 -10.516 -2.109 1.00 63.75 126 SER A O 1
ATOM 992 N N . LYS A 1 127 ? -23.036 -9.825 -0.545 1.00 65.44 127 LYS A N 1
ATOM 993 C CA . LYS A 1 127 ? -24.046 -9.247 -1.449 1.00 65.44 127 LYS A CA 1
ATOM 994 C C . LYS A 1 127 ? -23.655 -7.859 -1.984 1.00 65.44 127 LYS A C 1
ATOM 996 O O . LYS A 1 127 ? -24.461 -7.192 -2.622 1.00 65.44 127 LYS A O 1
ATOM 1001 N N . VAL A 1 128 ? -22.444 -7.391 -1.683 1.00 71.31 128 VAL A N 1
ATOM 1002 C CA . VAL A 1 128 ? -21.988 -6.037 -2.015 1.00 71.31 128 VAL A CA 1
ATOM 1003 C C . VAL A 1 128 ? -21.574 -5.968 -3.494 1.00 71.31 128 VAL A C 1
ATOM 1005 O O . VAL A 1 128 ? -21.019 -6.946 -4.003 1.00 71.31 128 VAL A O 1
ATOM 1008 N N . PRO A 1 129 ? -21.813 -4.848 -4.204 1.00 74.56 129 PRO A N 1
ATOM 1009 C CA . PRO A 1 129 ? -21.377 -4.671 -5.589 1.00 74.56 129 PRO A CA 1
ATOM 1010 C C . PRO A 1 129 ? -19.860 -4.817 -5.764 1.00 74.56 129 PRO A C 1
ATOM 1012 O O . PRO A 1 129 ? -19.081 -4.483 -4.870 1.00 74.56 129 PRO A O 1
ATOM 1015 N N . LEU A 1 130 ? -19.426 -5.265 -6.948 1.00 69.25 130 LEU A N 1
ATOM 1016 C CA . LEU A 1 130 ? -18.008 -5.469 -7.276 1.00 69.25 130 LEU A CA 1
ATOM 1017 C C . LEU A 1 130 ? -17.166 -4.184 -7.175 1.00 69.25 130 LEU A C 1
ATOM 1019 O O . LEU A 1 130 ? -15.988 -4.265 -6.853 1.00 69.25 130 LEU A O 1
ATOM 1023 N N . PHE A 1 131 ? -17.771 -3.016 -7.404 1.00 73.31 131 PHE A N 1
ATOM 1024 C CA . PHE A 1 131 ? -17.095 -1.712 -7.442 1.00 73.31 131 PHE A CA 1
ATOM 1025 C C . PHE A 1 131 ? -17.378 -0.835 -6.216 1.00 73.31 131 PHE A C 1
ATOM 1027 O O . PHE A 1 131 ? -17.361 0.391 -6.298 1.00 73.31 131 PHE A O 1
ATOM 1034 N N . THR A 1 132 ? -17.639 -1.439 -5.054 1.00 80.44 132 THR A N 1
ATOM 1035 C CA . THR A 1 132 ? -17.674 -0.659 -3.809 1.00 80.44 132 THR A CA 1
ATOM 1036 C C . THR A 1 132 ? -16.323 0.011 -3.568 1.00 80.44 132 THR A C 1
ATOM 1038 O O . THR A 1 132 ? -15.278 -0.583 -3.802 1.00 80.44 132 THR A O 1
ATOM 1041 N N . VAL A 1 133 ? -16.325 1.257 -3.107 1.00 80.25 133 VAL A N 1
ATOM 1042 C CA . VAL A 1 133 ? -15.097 2.030 -2.837 1.00 80.25 133 VAL A CA 1
ATOM 1043 C C . VAL A 1 133 ? -14.659 1.868 -1.377 1.00 80.25 133 VAL A C 1
ATOM 1045 O O . VAL A 1 133 ? -13.480 1.965 -1.043 1.00 80.25 133 VAL A O 1
ATOM 1048 N N . ARG A 1 134 ? -15.619 1.597 -0.486 1.00 85.12 134 ARG A N 1
ATOM 1049 C CA . ARG A 1 134 ? -15.394 1.467 0.956 1.00 85.12 134 ARG A CA 1
ATOM 1050 C C . ARG A 1 134 ? -15.223 0.001 1.364 1.00 85.12 134 ARG A C 1
ATOM 1052 O O . ARG A 1 134 ? -15.806 -0.870 0.709 1.00 85.12 134 ARG A O 1
ATOM 1059 N N . PRO A 1 135 ? -14.511 -0.267 2.475 1.00 85.81 135 PRO A N 1
ATOM 1060 C CA . PRO A 1 135 ? -14.501 -1.592 3.080 1.00 85.81 135 PRO A CA 1
ATOM 1061 C C . PRO A 1 135 ? -15.921 -2.001 3.465 1.00 85.81 135 PRO A C 1
ATOM 1063 O O . PRO A 1 135 ? -16.746 -1.134 3.755 1.00 85.81 135 PRO A O 1
ATOM 1066 N N . PHE A 1 136 ? -16.224 -3.291 3.448 1.00 87.19 136 PHE A N 1
ATOM 1067 C CA . PHE A 1 136 ? -17.587 -3.790 3.595 1.00 87.19 136 PHE A CA 1
ATOM 1068 C C . PHE A 1 136 ? -17.659 -5.005 4.521 1.00 87.19 136 PHE A C 1
ATOM 1070 O O . PHE A 1 136 ? -16.678 -5.746 4.631 1.00 87.19 136 PHE A O 1
ATOM 1077 N N . PRO A 1 137 ? -18.806 -5.220 5.190 1.00 86.25 137 PRO A N 1
ATOM 1078 C CA . PRO A 1 137 ? -18.995 -6.386 6.036 1.00 86.25 137 PRO A CA 1
ATOM 1079 C C . PRO A 1 137 ? -19.020 -7.648 5.180 1.00 86.25 137 PRO A C 1
ATOM 1081 O O . PRO A 1 137 ? -19.553 -7.667 4.065 1.00 86.25 137 PRO A O 1
ATOM 1084 N N . VAL A 1 138 ? -18.432 -8.707 5.714 1.00 83.88 138 VAL A N 1
ATOM 1085 C CA . VAL A 1 138 ? -18.372 -10.017 5.074 1.00 83.88 138 VAL A CA 1
ATOM 1086 C C . VAL A 1 138 ? -18.892 -11.061 6.043 1.00 83.88 138 VAL A C 1
ATOM 1088 O O . VAL A 1 138 ? -18.797 -10.891 7.257 1.00 83.88 138 VAL A O 1
ATOM 1091 N N . GLY A 1 139 ? -19.488 -12.121 5.497 1.00 76.12 139 GLY A N 1
ATOM 1092 C CA . GLY A 1 139 ? -19.763 -13.315 6.284 1.00 76.12 139 GLY A CA 1
ATOM 1093 C C . GLY A 1 139 ? -18.466 -14.030 6.667 1.00 76.12 139 GLY A C 1
ATOM 1094 O O . GLY A 1 139 ? -17.368 -13.526 6.436 1.00 76.12 139 GLY A O 1
ATOM 1095 N N . ARG A 1 140 ? -18.609 -15.245 7.198 1.00 72.38 140 ARG A N 1
ATOM 1096 C CA . ARG A 1 140 ? -17.482 -16.072 7.642 1.00 72.38 140 ARG A CA 1
ATOM 1097 C C . ARG A 1 140 ? -16.443 -16.231 6.527 1.00 72.38 140 ARG A C 1
ATOM 1099 O O . ARG A 1 140 ? -16.766 -16.727 5.446 1.00 72.38 140 ARG A O 1
ATOM 1106 N N . ILE A 1 141 ? -15.213 -15.808 6.799 1.00 73.06 141 ILE A N 1
ATOM 1107 C CA . ILE A 1 141 ? -14.088 -15.958 5.874 1.00 73.06 141 ILE A CA 1
ATOM 1108 C C . ILE A 1 141 ? -13.492 -17.370 6.018 1.00 73.06 141 ILE A C 1
ATOM 1110 O O . ILE A 1 141 ? -13.259 -17.839 7.133 1.00 73.06 141 ILE A O 1
ATOM 1114 N N . ASP A 1 142 ? -13.212 -18.043 4.898 1.00 70.25 142 ASP A N 1
ATOM 1115 C CA . ASP A 1 142 ? -12.469 -19.309 4.908 1.00 70.25 142 ASP A CA 1
ATOM 1116 C C . ASP A 1 142 ? -10.975 -19.070 5.186 1.00 70.25 142 ASP A C 1
ATOM 1118 O O . ASP A 1 142 ? -10.226 -18.675 4.297 1.00 70.25 142 ASP A O 1
ATOM 1122 N N . MET A 1 143 ? -10.534 -19.355 6.412 1.00 69.38 143 MET A N 1
ATOM 1123 C CA . MET A 1 143 ? -9.170 -19.105 6.898 1.00 69.38 143 MET A CA 1
ATOM 1124 C C . MET A 1 143 ? -8.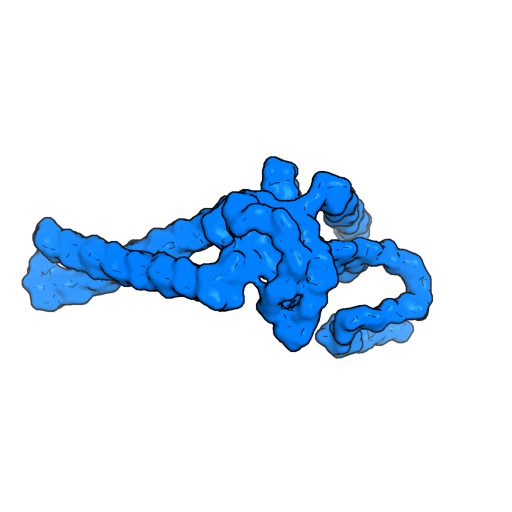113 -20.107 6.391 1.00 69.38 143 MET A C 1
ATOM 1126 O O . MET A 1 143 ? -6.961 -20.026 6.823 1.00 69.38 143 MET A O 1
ATOM 1130 N N . ASN A 1 144 ? -8.459 -21.027 5.481 1.00 67.56 144 ASN A N 1
ATOM 1131 C CA . ASN A 1 144 ? -7.559 -22.081 4.991 1.00 67.56 144 ASN A CA 1
ATOM 1132 C C . ASN A 1 144 ? -6.248 -21.559 4.371 1.00 67.56 144 ASN A C 1
ATOM 1134 O O . ASN A 1 144 ? -5.206 -22.201 4.489 1.00 67.56 144 ASN A O 1
ATOM 1138 N N . LYS A 1 145 ? -6.272 -20.396 3.705 1.00 66.44 145 LYS A N 1
ATOM 1139 C CA . LYS A 1 145 ? -5.082 -19.762 3.104 1.00 66.44 145 LYS A CA 1
ATOM 1140 C C . LYS A 1 145 ? -4.888 -18.363 3.663 1.00 66.44 145 LYS A C 1
ATOM 1142 O O . LYS A 1 145 ? -5.322 -17.374 3.064 1.00 66.44 145 LYS A O 1
ATOM 1147 N N . LYS A 1 146 ? -4.229 -18.299 4.818 1.00 76.56 146 LYS A N 1
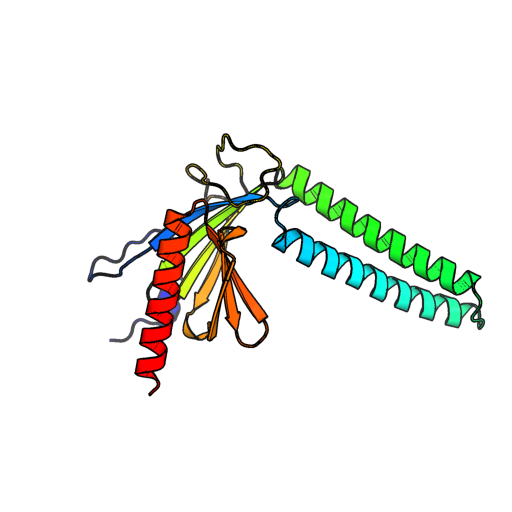ATOM 1148 C CA . LYS A 1 146 ? -4.009 -17.066 5.569 1.00 76.56 146 LYS A CA 1
ATOM 1149 C C . LYS A 1 146 ? -2.540 -16.646 5.595 1.00 76.56 146 LYS A C 1
ATOM 1151 O O . LYS A 1 146 ? -1.649 -17.488 5.660 1.00 76.56 146 LYS A O 1
ATOM 1156 N N . ALA A 1 147 ? -2.299 -15.342 5.588 1.00 79.75 147 ALA A N 1
ATOM 1157 C CA . ALA A 1 147 ? -1.012 -14.763 5.955 1.00 79.75 147 ALA A CA 1
ATOM 1158 C C . ALA A 1 147 ? -1.218 -13.765 7.092 1.00 79.75 147 ALA A C 1
ATOM 1160 O O . ALA A 1 147 ? -2.077 -12.884 7.014 1.00 79.75 147 ALA A O 1
ATOM 1161 N N . GLU A 1 148 ? -0.439 -13.927 8.155 1.00 83.19 148 GLU A N 1
ATOM 1162 C CA . GLU A 1 148 ? -0.587 -13.187 9.402 1.00 83.19 148 GLU A CA 1
ATOM 1163 C C . GLU A 1 148 ? 0.541 -12.177 9.576 1.00 83.19 148 GLU A C 1
ATOM 1165 O O . GLU A 1 148 ? 1.697 -12.414 9.225 1.00 83.19 148 GLU A O 1
ATOM 1170 N N . LYS A 1 149 ? 0.191 -11.024 10.134 1.00 86.12 149 LYS A N 1
ATOM 1171 C CA . LYS A 1 149 ? 1.126 -9.964 10.480 1.00 86.12 149 LYS A CA 1
ATOM 1172 C C . LYS A 1 149 ? 0.707 -9.365 11.812 1.00 86.12 149 LYS A C 1
ATOM 1174 O O . LYS A 1 149 ? -0.403 -8.852 11.935 1.00 86.12 149 LYS A O 1
ATOM 1179 N N . ARG A 1 150 ? 1.614 -9.367 12.790 1.00 86.50 150 ARG A N 1
ATOM 1180 C CA . ARG A 1 150 ? 1.404 -8.696 14.078 1.00 86.50 150 ARG A CA 1
ATOM 1181 C C . ARG A 1 150 ? 2.122 -7.350 14.115 1.00 86.50 150 ARG A C 1
ATOM 1183 O O . ARG A 1 150 ? 3.276 -7.234 13.702 1.00 86.50 150 ARG A O 1
ATOM 1190 N N . VAL A 1 151 ? 1.435 -6.326 14.605 1.00 87.44 151 VAL A N 1
ATOM 1191 C CA . VAL A 1 151 ? 1.957 -4.971 14.799 1.00 87.44 151 VAL A CA 1
ATOM 1192 C C . VAL A 1 151 ? 1.801 -4.599 16.263 1.00 87.44 151 VAL A C 1
ATOM 1194 O O . VAL A 1 151 ? 0.699 -4.362 16.734 1.00 87.44 151 VAL A O 1
ATOM 1197 N N . TYR A 1 152 ? 2.915 -4.544 16.982 1.00 89.62 152 TYR A N 1
ATOM 1198 C CA . TYR A 1 152 ? 2.933 -4.171 18.395 1.00 89.62 152 TYR A CA 1
ATOM 1199 C C . TYR A 1 152 ? 2.686 -2.675 18.599 1.00 89.62 152 TYR A C 1
ATOM 1201 O O . TYR A 1 152 ? 3.236 -1.857 17.858 1.00 89.62 152 TYR A O 1
ATOM 1209 N N . TRP A 1 153 ? 1.965 -2.306 19.660 1.00 89.44 153 TRP A N 1
ATOM 1210 C CA . TRP A 1 153 ? 1.688 -0.901 19.990 1.00 89.44 153 TRP A CA 1
ATOM 1211 C C . TRP A 1 153 ? 2.951 -0.080 20.243 1.00 89.44 153 TRP A C 1
ATOM 1213 O O . TRP A 1 153 ? 2.964 1.108 19.975 1.00 89.44 153 TRP A O 1
ATOM 1223 N N . GLN A 1 154 ? 4.038 -0.708 20.706 1.00 87.06 154 GLN A N 1
ATOM 1224 C CA . GLN A 1 154 ? 5.345 -0.045 20.862 1.00 87.06 154 GLN A CA 1
ATOM 1225 C C . GLN A 1 154 ? 5.916 0.506 19.544 1.00 87.06 154 GLN A C 1
ATOM 1227 O O . GLN A 1 154 ? 6.806 1.345 19.543 1.00 87.06 154 GLN A O 1
ATOM 1232 N N . ASN A 1 155 ? 5.437 0.001 18.406 1.00 88.56 155 ASN A N 1
ATOM 1233 C CA . ASN A 1 155 ? 5.825 0.487 17.090 1.00 88.56 155 ASN A CA 1
ATOM 1234 C C . ASN A 1 155 ? 4.868 1.556 16.552 1.00 88.56 155 ASN A C 1
ATOM 1236 O O . ASN A 1 155 ? 5.130 2.075 15.473 1.00 88.56 155 ASN A O 1
ATOM 1240 N N . VAL A 1 156 ? 3.769 1.853 17.246 1.00 91.50 156 VAL A N 1
ATOM 1241 C CA . VAL A 1 156 ? 2.769 2.839 16.831 1.00 91.50 156 VAL A CA 1
ATOM 1242 C C . VAL A 1 156 ? 3.019 4.128 17.607 1.00 91.50 156 VAL A C 1
ATOM 1244 O O . VAL A 1 156 ? 2.898 4.156 18.825 1.00 91.50 156 VAL A O 1
ATOM 1247 N N . GLU A 1 157 ? 3.332 5.207 16.900 1.00 91.19 157 GLU A N 1
ATOM 1248 C CA . GLU A 1 157 ? 3.562 6.530 17.496 1.00 91.19 157 GLU A CA 1
ATOM 1249 C C . GLU A 1 157 ? 2.341 7.443 17.324 1.00 91.19 157 GLU A C 1
ATOM 1251 O O . GLU A 1 157 ? 2.025 8.260 18.192 1.00 91.19 157 GLU A O 1
ATOM 1256 N N . THR A 1 158 ? 1.639 7.314 16.195 1.00 91.62 158 THR A N 1
ATOM 1257 C CA . THR A 1 158 ? 0.512 8.184 15.837 1.00 91.62 158 THR A CA 1
ATOM 1258 C C . THR A 1 158 ? -0.618 7.407 15.176 1.00 91.62 158 THR A C 1
ATOM 1260 O O . THR A 1 158 ? -0.394 6.416 14.478 1.00 91.62 158 THR A O 1
ATOM 1263 N N . ILE A 1 159 ? -1.842 7.900 15.373 1.00 93.75 159 ILE A N 1
ATOM 1264 C CA . ILE A 1 159 ? -3.057 7.412 14.716 1.00 93.75 159 ILE A CA 1
ATOM 1265 C C . ILE A 1 159 ? -3.563 8.504 13.781 1.00 93.75 159 ILE A C 1
ATOM 1267 O O . ILE A 1 159 ? -3.693 9.656 14.185 1.00 93.75 159 ILE A O 1
ATOM 1271 N N . GLU A 1 160 ? -3.876 8.128 12.548 1.00 94.19 160 GLU A N 1
ATOM 1272 C CA . GLU A 1 160 ? -4.456 8.999 11.534 1.00 94.19 160 GLU A CA 1
ATOM 1273 C C . GLU A 1 160 ? -5.859 8.499 11.151 1.00 94.19 160 GLU A C 1
ATOM 1275 O O . GLU A 1 160 ? -5.986 7.442 10.523 1.00 94.19 160 GLU A O 1
ATOM 1280 N N . PRO A 1 161 ? -6.925 9.218 11.536 1.00 94.25 161 PRO A N 1
ATOM 1281 C CA . PRO A 1 161 ? -8.289 8.843 11.188 1.00 94.25 161 PRO A CA 1
ATOM 1282 C C . PRO A 1 161 ? -8.650 9.275 9.758 1.00 94.25 161 PRO A C 1
ATOM 1284 O O . PRO A 1 161 ? -8.494 10.435 9.384 1.00 94.25 161 PRO A O 1
ATOM 1287 N N . PHE A 1 162 ? -9.216 8.357 8.973 1.00 93.25 162 PHE A N 1
ATOM 1288 C CA . PHE A 1 162 ? -9.808 8.630 7.661 1.00 93.25 162 PHE A CA 1
ATOM 1289 C C . PHE A 1 162 ? -11.296 8.248 7.654 1.00 93.25 162 PHE A C 1
ATOM 1291 O O . PHE A 1 162 ? -11.697 7.243 7.056 1.00 93.25 162 PHE A O 1
ATOM 1298 N N . GLU A 1 163 ? -12.134 9.067 8.297 1.00 91.31 163 GLU A N 1
ATOM 1299 C CA . GLU A 1 163 ? -13.562 8.769 8.515 1.00 91.31 163 GLU A CA 1
ATOM 1300 C C . GLU A 1 163 ? -14.321 8.506 7.205 1.00 91.31 163 GLU A C 1
ATOM 1302 O O . GLU A 1 163 ? -15.040 7.513 7.087 1.00 91.31 163 GLU A O 1
ATOM 1307 N N . LYS A 1 164 ? -14.091 9.327 6.167 1.00 89.50 164 LYS A N 1
ATOM 1308 C CA . LYS A 1 164 ? -14.743 9.189 4.847 1.00 89.50 164 LYS A CA 1
ATOM 1309 C C . LYS A 1 164 ? -14.591 7.787 4.242 1.00 89.50 164 LYS A C 1
ATOM 1311 O O . LYS A 1 164 ? -15.472 7.334 3.499 1.00 89.50 164 LYS A O 1
ATOM 1316 N N . TRP A 1 165 ? -13.478 7.123 4.548 1.00 90.06 165 TRP A N 1
ATOM 1317 C CA . TRP A 1 165 ? -13.102 5.817 4.015 1.00 90.06 165 TRP A CA 1
ATOM 1318 C C . TRP A 1 165 ? -13.247 4.681 5.032 1.00 90.06 165 TRP A C 1
ATOM 1320 O O . TRP A 1 165 ? -13.096 3.525 4.642 1.00 90.06 165 TRP A O 1
ATOM 1330 N N . ARG A 1 166 ? -13.578 4.990 6.296 1.00 93.25 166 ARG A N 1
ATOM 1331 C CA . ARG A 1 166 ? -13.598 4.046 7.427 1.00 93.25 166 ARG A CA 1
ATOM 1332 C C . ARG A 1 166 ? -12.262 3.322 7.587 1.00 93.25 166 ARG A C 1
ATOM 1334 O O . ARG A 1 166 ? -12.202 2.097 7.696 1.00 93.25 166 ARG A O 1
ATOM 1341 N N . VAL A 1 167 ? -11.181 4.098 7.539 1.00 93.56 167 VAL A N 1
ATOM 1342 C CA . VAL A 1 167 ? -9.813 3.588 7.659 1.00 93.56 167 VAL A CA 1
ATOM 1343 C C . VAL A 1 167 ? -9.087 4.305 8.780 1.00 93.56 167 VAL A C 1
ATOM 1345 O O . VAL A 1 167 ? -9.159 5.525 8.885 1.00 93.56 167 VAL A O 1
ATOM 1348 N N . ILE A 1 168 ? -8.359 3.550 9.595 1.00 95.19 168 ILE A N 1
ATOM 1349 C CA . ILE A 1 168 ? -7.484 4.099 10.632 1.00 95.19 168 ILE A CA 1
ATOM 1350 C C . ILE A 1 168 ? -6.045 3.771 10.243 1.00 95.19 168 ILE A C 1
ATOM 1352 O O . ILE A 1 168 ? -5.664 2.603 10.150 1.00 95.19 168 ILE A O 1
ATOM 1356 N N . GLY A 1 169 ? -5.249 4.796 9.963 1.00 94.31 169 GLY A N 1
ATOM 1357 C CA . GLY A 1 169 ? -3.825 4.664 9.685 1.00 94.31 169 GLY A CA 1
ATOM 1358 C C . GLY A 1 169 ? -3.021 4.629 10.979 1.00 94.31 169 GLY A C 1
ATOM 1359 O O . GLY A 1 169 ? -3.125 5.530 11.803 1.00 94.31 169 GLY A O 1
ATOM 1360 N N . LEU A 1 170 ? -2.187 3.610 11.148 1.00 93.81 170 LEU A N 1
ATOM 1361 C CA . LEU A 1 170 ? -1.212 3.532 12.231 1.00 93.81 170 LEU A CA 1
ATOM 1362 C C . LEU A 1 170 ? 0.147 3.935 11.685 1.00 93.81 170 LEU A C 1
ATOM 1364 O O . LEU A 1 170 ? 0.614 3.358 10.697 1.00 93.81 170 LEU A O 1
ATOM 1368 N N . LYS A 1 171 ? 0.779 4.920 12.320 1.00 93.25 171 LYS A N 1
ATOM 1369 C CA . LYS A 1 171 ? 2.047 5.497 11.877 1.00 93.25 171 LYS A CA 1
ATOM 1370 C C . LYS A 1 171 ? 3.169 5.226 12.867 1.00 93.25 171 LYS A C 1
ATOM 1372 O O . LYS A 1 171 ? 2.972 5.259 14.080 1.00 93.25 171 LYS A O 1
ATOM 1377 N N . LYS A 1 172 ? 4.356 5.004 12.307 1.00 91.81 172 LYS A N 1
ATOM 1378 C CA . LYS A 1 172 ? 5.647 5.078 12.990 1.00 91.81 172 LYS A CA 1
ATOM 1379 C C . LYS A 1 172 ? 6.466 6.135 12.266 1.00 91.81 172 LYS A C 1
ATOM 1381 O O . LYS A 1 172 ? 6.755 5.958 11.076 1.00 91.81 172 LYS A O 1
ATOM 1386 N N . LYS A 1 173 ? 6.824 7.227 12.939 1.00 87.56 173 LYS A N 1
ATOM 1387 C CA . LYS A 1 173 ? 7.436 8.402 12.313 1.00 87.56 173 LYS A CA 1
ATOM 1388 C C . LYS A 1 173 ? 6.593 8.865 11.111 1.00 87.56 173 LYS A C 1
ATOM 1390 O O . LYS A 1 173 ? 5.373 8.975 11.202 1.00 87.56 173 LYS A O 1
ATOM 1395 N N . ASN A 1 174 ? 7.220 9.027 9.946 1.00 83.19 174 ASN A N 1
ATOM 1396 C CA . ASN A 1 174 ? 6.564 9.460 8.708 1.00 83.19 174 ASN A CA 1
ATOM 1397 C C . ASN A 1 174 ? 5.991 8.309 7.861 1.00 83.19 174 ASN A C 1
ATOM 1399 O O . ASN A 1 174 ? 5.603 8.534 6.716 1.00 83.19 174 ASN A O 1
ATOM 1403 N N . LYS A 1 175 ? 5.949 7.070 8.375 1.00 86.25 175 LYS A N 1
ATOM 1404 C CA . LYS A 1 175 ? 5.501 5.901 7.604 1.00 86.25 175 LYS A CA 1
ATOM 1405 C C . LYS A 1 175 ? 4.273 5.243 8.223 1.00 86.25 175 LYS A C 1
ATOM 1407 O O . LYS A 1 175 ? 4.257 4.898 9.402 1.00 86.25 175 LYS A O 1
ATOM 1412 N N . THR A 1 176 ? 3.269 4.986 7.389 1.00 89.38 176 THR A N 1
ATOM 1413 C CA . THR A 1 176 ? 2.113 4.157 7.746 1.00 89.38 176 THR A CA 1
ATOM 1414 C C . THR A 1 176 ? 2.539 2.690 7.817 1.00 89.38 176 THR A C 1
ATOM 1416 O O . THR A 1 176 ? 2.977 2.118 6.820 1.00 89.38 176 THR A O 1
ATOM 1419 N N . ILE A 1 177 ? 2.436 2.074 8.996 1.00 90.94 177 ILE A N 1
ATOM 1420 C CA . ILE A 1 177 ? 2.848 0.680 9.233 1.00 90.94 177 ILE A CA 1
ATOM 1421 C C . ILE A 1 177 ? 1.708 -0.322 9.027 1.00 90.94 177 ILE A C 1
ATOM 1423 O O . ILE A 1 177 ? 1.953 -1.469 8.631 1.00 90.94 177 ILE A O 1
ATOM 1427 N N . LEU A 1 178 ? 0.472 0.110 9.285 1.00 91.50 178 LEU A N 1
ATOM 1428 C CA . LEU A 1 178 ? -0.742 -0.675 9.092 1.00 91.50 178 LEU A CA 1
ATOM 1429 C C . LEU A 1 178 ? -1.937 0.261 8.893 1.00 91.50 178 LEU A C 1
ATOM 1431 O O . LEU A 1 178 ? -2.007 1.322 9.508 1.00 91.50 178 LEU A O 1
ATOM 1435 N N . ARG A 1 179 ? -2.879 -0.145 8.043 1.00 93.06 179 ARG A N 1
ATOM 1436 C CA . ARG A 1 179 ? -4.191 0.493 7.910 1.00 93.06 179 ARG A CA 1
ATOM 1437 C C . ARG A 1 179 ? -5.252 -0.489 8.392 1.00 93.06 179 ARG A C 1
ATOM 1439 O O . ARG A 1 179 ? -5.264 -1.638 7.947 1.00 93.06 179 ARG A O 1
ATOM 1446 N N . LEU A 1 180 ? -6.105 -0.043 9.305 1.00 93.31 180 LEU A N 1
ATOM 1447 C CA . LEU A 1 180 ? -7.248 -0.799 9.804 1.00 93.31 180 LEU A CA 1
ATOM 1448 C C . LEU A 1 180 ? -8.459 -0.436 8.950 1.00 93.31 180 LEU A C 1
ATOM 1450 O O . LEU A 1 180 ? -8.932 0.699 9.004 1.00 93.31 180 LEU A O 1
ATOM 1454 N N . TYR A 1 181 ? -8.932 -1.374 8.135 1.00 92.94 181 TYR A N 1
ATOM 1455 C CA . TYR A 1 181 ? -10.128 -1.178 7.318 1.00 92.94 181 TYR A CA 1
ATOM 1456 C C . TYR A 1 181 ? -11.362 -1.613 8.106 1.00 92.94 181 TYR A C 1
ATOM 1458 O O . TYR A 1 181 ? -11.435 -2.754 8.561 1.00 92.94 181 TYR A O 1
ATOM 1466 N N . CYS A 1 182 ? -12.336 -0.717 8.253 1.00 92.56 182 CYS A N 1
ATOM 1467 C CA . CYS A 1 182 ? -13.539 -0.963 9.042 1.00 92.56 182 CYS A CA 1
ATOM 1468 C C . CYS A 1 182 ? -14.765 -1.110 8.119 1.00 92.56 182 CYS A C 1
ATOM 1470 O O . CYS A 1 182 ? -14.987 -0.258 7.249 1.00 92.56 182 CYS A O 1
ATOM 1472 N N . PRO A 1 183 ? -15.566 -2.180 8.274 1.00 91.88 183 PRO A N 1
ATOM 1473 C CA . PRO A 1 183 ? -16.694 -2.473 7.388 1.00 91.88 183 PRO A CA 1
ATOM 1474 C C . PRO A 1 183 ? -17.873 -1.506 7.571 1.00 91.88 183 PRO A C 1
ATOM 1476 O O . PRO A 1 183 ? -18.607 -1.239 6.616 1.00 91.88 183 PRO A O 1
ATOM 1479 N N . ASP A 1 184 ? -18.044 -0.953 8.770 1.00 92.19 184 ASP A N 1
ATOM 1480 C CA . ASP A 1 184 ? -19.112 -0.024 9.131 1.00 92.19 184 ASP A CA 1
ATOM 1481 C C . ASP A 1 184 ? -18.619 1.083 10.077 1.00 92.19 184 ASP A C 1
ATOM 1483 O O . ASP A 1 184 ? -17.459 1.098 10.494 1.00 92.19 184 ASP A O 1
ATOM 1487 N N . LYS A 1 185 ? -19.488 2.073 10.323 1.00 91.75 185 LYS A N 1
ATOM 1488 C CA . LYS A 1 185 ? -19.150 3.232 11.157 1.00 91.75 185 LYS A CA 1
ATOM 1489 C C . LYS A 1 185 ? -19.030 2.853 12.640 1.00 91.75 185 LYS A C 1
ATOM 1491 O O . LYS A 1 185 ? -18.138 3.362 13.299 1.00 91.75 185 LYS A O 1
ATOM 1496 N N . GLY A 1 186 ? -19.844 1.920 13.133 1.00 91.88 186 GLY A N 1
ATOM 1497 C CA . GLY A 1 186 ? -19.786 1.481 14.528 1.00 91.88 186 GLY A CA 1
ATOM 1498 C C . GLY A 1 186 ? -18.456 0.807 14.864 1.00 91.88 186 GLY A C 1
ATOM 1499 O O . GLY A 1 186 ? -17.824 1.162 15.854 1.00 91.88 186 GLY A O 1
ATOM 1500 N N . ILE A 1 187 ? -17.985 -0.098 14.001 1.00 92.44 187 ILE A N 1
ATOM 1501 C CA . ILE A 1 187 ? -16.669 -0.736 14.152 1.00 92.44 187 ILE A CA 1
ATOM 1502 C C . ILE A 1 187 ? -15.543 0.290 14.012 1.00 92.44 187 ILE A C 1
ATOM 1504 O O . ILE A 1 187 ? -14.575 0.231 14.766 1.00 92.44 187 ILE A O 1
ATOM 1508 N N . TYR A 1 188 ? -15.667 1.244 13.086 1.00 94.31 188 TYR A N 1
ATOM 1509 C CA . TYR A 1 188 ? -14.690 2.325 12.942 1.00 94.31 188 TYR A CA 1
ATOM 1510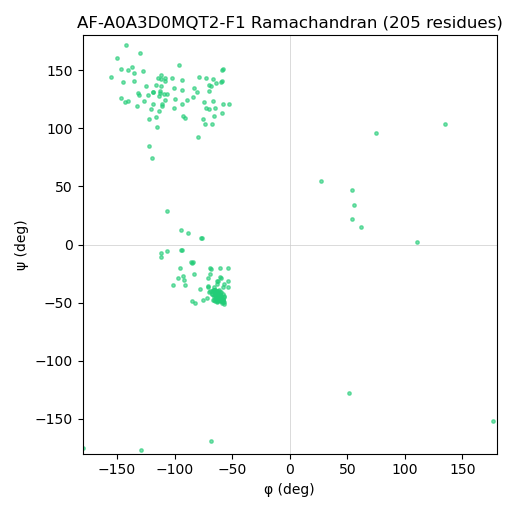 C C . TYR A 1 188 ? -14.569 3.169 14.217 1.00 94.31 188 TYR A C 1
ATOM 1512 O O . TYR A 1 188 ? -13.457 3.378 14.698 1.00 94.31 188 TYR A O 1
ATOM 1520 N N . ASP A 1 189 ? -15.694 3.608 14.782 1.00 94.31 189 ASP A N 1
ATOM 1521 C CA . ASP A 1 189 ? -15.715 4.445 15.982 1.00 94.31 189 ASP A CA 1
ATOM 1522 C C . ASP A 1 189 ? -15.148 3.676 17.191 1.00 94.31 189 ASP A C 1
ATOM 1524 O O . ASP A 1 189 ? -14.292 4.196 17.909 1.00 94.31 189 ASP A O 1
ATOM 1528 N N . GLN A 1 190 ? -15.535 2.406 17.367 1.00 93.19 190 GLN A N 1
ATOM 1529 C CA . GLN A 1 190 ? -15.004 1.537 18.428 1.00 93.19 190 GLN A CA 1
ATOM 1530 C C . GLN A 1 190 ? -13.495 1.297 18.285 1.00 93.19 190 GLN A C 1
ATOM 1532 O O . GLN A 1 190 ? -12.751 1.461 19.253 1.00 93.19 190 GLN A O 1
ATOM 1537 N N . ALA A 1 191 ? -13.023 0.964 17.078 1.00 93.56 191 ALA A N 1
ATOM 1538 C CA . ALA A 1 191 ? -11.600 0.770 16.805 1.00 93.56 191 ALA A CA 1
ATOM 1539 C C . ALA A 1 191 ? -10.797 2.051 17.070 1.00 93.56 191 ALA A C 1
ATOM 1541 O O . ALA A 1 191 ? -9.704 1.995 17.631 1.00 93.56 191 ALA A O 1
ATOM 1542 N N . LEU A 1 192 ? -11.333 3.211 16.682 1.00 94.50 192 LEU A N 1
ATOM 1543 C CA . LEU A 1 192 ? -10.661 4.493 16.859 1.00 94.50 192 LEU A CA 1
ATOM 1544 C C . LEU A 1 192 ? -10.499 4.842 18.339 1.00 94.50 192 LEU A C 1
ATOM 1546 O O . LEU A 1 192 ? -9.391 5.187 18.754 1.00 94.50 192 LEU A O 1
ATOM 1550 N N . VAL A 1 193 ? -11.573 4.716 19.124 1.00 93.50 193 VAL A N 1
ATOM 1551 C CA . VAL A 1 193 ? -11.541 4.941 20.578 1.00 93.50 193 VAL A CA 1
ATOM 1552 C C . VAL A 1 193 ? -10.520 4.014 21.226 1.00 93.50 193 VAL A C 1
ATOM 1554 O O . VAL A 1 193 ? -9.643 4.478 21.951 1.00 93.50 193 VAL A O 1
ATOM 1557 N N . TRP A 1 194 ? -10.549 2.729 20.875 1.00 91.50 194 TRP A N 1
ATOM 1558 C CA . TRP A 1 194 ? -9.612 1.744 21.400 1.00 91.50 194 TRP A CA 1
ATOM 1559 C C . TRP A 1 194 ? -8.148 2.098 21.140 1.00 91.50 194 TRP A C 1
ATOM 1561 O O . TRP A 1 194 ? -7.319 2.116 22.053 1.00 91.50 194 TRP A O 1
ATOM 1571 N N . CYS A 1 195 ? -7.815 2.402 19.882 1.00 91.62 195 CYS A N 1
ATOM 1572 C CA . CYS A 1 195 ? -6.465 2.792 19.497 1.00 91.62 195 CYS A CA 1
ATOM 1573 C C . CYS A 1 195 ? -6.009 4.033 20.284 1.00 91.62 195 CYS A C 1
ATOM 1575 O O . CYS A 1 195 ? -4.867 4.091 20.748 1.00 91.62 195 CYS A O 1
ATOM 1577 N N . GLN A 1 196 ? -6.891 5.023 20.449 1.00 92.00 196 GLN A N 1
ATOM 1578 C CA . GLN A 1 196 ? -6.587 6.254 21.177 1.00 92.00 196 GLN A CA 1
ATOM 1579 C C . GLN A 1 196 ? -6.378 6.013 22.677 1.00 92.00 196 GLN A C 1
ATOM 1581 O O . GLN A 1 196 ? -5.445 6.579 23.249 1.00 92.00 196 GLN A O 1
ATOM 1586 N N . GLU A 1 197 ? -7.203 5.181 23.314 1.00 90.94 197 GLU A N 1
ATOM 1587 C CA . GLU A 1 197 ? -7.074 4.825 24.732 1.00 90.94 197 GLU A CA 1
ATOM 1588 C C . GLU A 1 197 ? -5.765 4.081 25.012 1.00 90.94 197 GLU A C 1
ATOM 1590 O O . GLU A 1 197 ? -5.021 4.456 25.925 1.00 90.94 197 GLU A O 1
ATOM 1595 N N . ILE A 1 198 ? -5.417 3.093 24.179 1.00 88.94 198 ILE A N 1
ATOM 1596 C CA . ILE A 1 198 ? -4.154 2.362 24.323 1.00 88.94 198 ILE A CA 1
ATOM 1597 C C . ILE A 1 198 ? -2.954 3.303 24.171 1.00 88.94 198 ILE A C 1
ATOM 1599 O O . ILE A 1 198 ? -2.052 3.271 25.010 1.00 88.94 198 ILE A O 1
ATOM 1603 N N . LEU A 1 199 ? -2.936 4.183 23.164 1.00 88.38 199 LEU A N 1
ATOM 1604 C CA . LEU A 1 199 ? -1.817 5.117 23.001 1.00 88.38 199 LEU A CA 1
ATOM 1605 C C . LEU A 1 199 ? -1.713 6.138 24.142 1.00 88.38 199 LEU A C 1
ATOM 1607 O O . LEU A 1 199 ? -0.600 6.469 24.550 1.00 88.38 199 LEU A O 1
ATOM 1611 N N . LYS A 1 200 ? -2.837 6.623 24.685 1.00 87.31 200 LYS A N 1
ATOM 1612 C CA . LYS A 1 200 ? -2.832 7.516 25.858 1.00 87.31 200 LYS A CA 1
ATOM 1613 C C . LYS A 1 200 ? -2.263 6.816 27.091 1.00 87.31 200 LYS A C 1
ATOM 1615 O O . LYS A 1 200 ? -1.383 7.372 27.745 1.00 87.31 200 LYS A O 1
ATOM 1620 N N . SER A 1 201 ? -2.713 5.591 27.369 1.00 84.44 201 SER A N 1
ATOM 1621 C CA . SER A 1 201 ? -2.246 4.817 28.527 1.00 84.44 201 SER A CA 1
ATOM 1622 C C . SER A 1 201 ? -0.753 4.481 28.457 1.00 84.44 201 SER A C 1
ATOM 1624 O O . SER A 1 201 ? -0.087 4.422 29.488 1.00 84.44 201 SER A O 1
ATOM 1626 N N . LYS A 1 202 ? -0.196 4.309 27.250 1.00 78.25 202 LYS A N 1
ATOM 1627 C CA . LYS A 1 202 ? 1.247 4.116 27.066 1.00 78.25 202 LYS A CA 1
ATOM 1628 C C . LYS A 1 202 ? 2.051 5.384 27.319 1.00 78.25 202 LYS A C 1
ATOM 1630 O O . LYS A 1 202 ? 3.017 5.319 28.068 1.00 78.25 202 LYS A O 1
ATOM 1635 N N . LYS A 1 203 ? 1.624 6.531 26.781 1.00 76.81 203 LYS A N 1
ATOM 1636 C CA . LYS A 1 203 ? 2.316 7.811 27.020 1.00 76.81 203 LYS A CA 1
ATOM 1637 C C . LYS A 1 203 ? 2.391 8.163 28.508 1.00 76.81 203 LYS A C 1
ATOM 1639 O O . LYS A 1 203 ? 3.406 8.671 28.960 1.00 76.81 203 LYS A O 1
ATOM 1644 N N . GLN A 1 204 ? 1.346 7.844 29.273 1.00 71.06 204 GLN A N 1
ATOM 1645 C CA . GLN A 1 204 ? 1.325 8.049 30.725 1.00 71.06 204 GLN A CA 1
ATOM 1646 C C . GLN A 1 204 ? 2.268 7.121 31.505 1.00 71.06 204 GLN A C 1
ATOM 1648 O O . GLN A 1 204 ? 2.667 7.479 32.601 1.00 71.06 204 GLN A O 1
ATOM 1653 N N . LYS A 1 205 ? 2.618 5.941 30.974 1.00 67.44 205 LYS A N 1
ATOM 1654 C CA . LYS A 1 205 ? 3.570 5.009 31.611 1.00 67.44 205 LYS A CA 1
ATOM 1655 C C . LYS A 1 205 ? 5.035 5.327 31.302 1.00 67.44 205 LYS A C 1
ATOM 1657 O O . LYS A 1 205 ? 5.915 4.768 31.944 1.00 67.44 205 LYS A O 1
ATOM 1662 N N . GLU A 1 206 ? 5.286 6.154 30.292 1.00 59.22 206 GLU A N 1
ATOM 1663 C CA . GLU A 1 206 ? 6.626 6.592 29.878 1.00 59.22 206 GLU A CA 1
ATOM 1664 C C . GLU A 1 206 ? 7.031 7.941 30.505 1.00 59.22 206 GLU A C 1
ATOM 1666 O O . GLU A 1 206 ? 8.160 8.381 30.299 1.00 59.22 206 GLU A O 1
ATOM 1671 N N . THR A 1 207 ? 6.120 8.584 31.251 1.00 51.94 207 THR A N 1
ATOM 1672 C CA . THR A 1 207 ? 6.358 9.819 32.024 1.00 51.94 207 THR A CA 1
ATOM 1673 C C . THR A 1 207 ? 6.541 9.477 33.496 1.00 51.94 207 THR A C 1
ATOM 1675 O O . THR A 1 207 ? 7.411 10.104 34.136 1.00 51.94 207 THR A O 1
#

Sequence (207 aa):
MAPKLKDILEREPGTIPRGNEIKEFGWEVGIPMLSNPFVLVEFVVFFLFIWIVVTGIALIVIVSASHSFNFLVLAYALQAGGIAAALFAGVFLCIALLFFGNRFYGKYYLDNDGILYTTVRGQAFSKVPLFTVRPFPVGRIDMNKKAEKRVYWQNVETIEPFEKWRVIGLKKKNKTILRLYCPDKGIYDQALVWCQEILKSKKQKET

Radius of gyration: 22.01 Å; Cα contacts (8 Å, |Δi|>4): 301; chains: 1; bounding box: 51×36×67 Å

Foldseek 3Di:
DDDDPVVVVPDDPDPDDPDDDWPKDKAKWKAFQPQAVVNVVVLVVVLVVQLVVQLVVQLVVLCVVVVDDDPVSSVVSNVRSVVRSVVVVVVSVCCCCVQVVRIWMWMWMDTLFWIKIKTDRDDFDDPDDNNDHAMAHTDDDDSPGIDIDTDTLVQFDDWDDDQVRLWIFTDRPPDGPDIDGDRDNVSSVVVVVVNVVSNVVVVVVVD

Nearest PDB structures (foldseek):
  8ttv-assembly1_A  TM=6.254E-01  e=1.353E-01  Homo sapiens
  7blz-assembly1_K  TM=6.684E-01  e=2.824E+00  Cyanidioschyzon merolae strain 10D
  8b6h-assembly1_EG  TM=8.311E-01  e=6.786E+00  Tetrahymena thermophila SB210
  3nmv-assembly1_B  TM=2.630E-01  e=3.366E+00  Arabidopsis thaliana
  7nbv-assembly1_A  TM=4.244E-01  e=9.635E+00  Theiler's murine encephalomyeltits virus GDVII

Solvent-accessible surface area (backbone atoms only — not comparable to full-atom values): 11571 Å² total; per-residue (Å²): 134,82,81,59,78,63,66,73,74,67,65,64,92,81,76,76,78,89,78,77,88,70,74,69,52,68,51,55,22,34,36,32,50,83,47,15,68,71,52,44,50,52,49,51,53,52,37,52,50,46,23,53,52,43,18,52,51,41,38,54,53,50,31,70,71,66,76,48,90,48,72,68,53,54,51,52,12,49,48,54,5,49,52,53,25,50,51,51,52,50,52,51,49,50,46,39,47,76,78,32,66,30,41,42,39,38,36,43,36,40,51,95,65,28,33,45,38,36,37,32,65,66,80,53,68,57,95,66,67,79,76,40,54,50,31,29,68,45,51,81,68,60,67,89,45,62,51,76,48,77,48,47,48,93,60,49,75,46,78,44,83,36,74,99,54,27,32,39,35,32,18,37,85,98,40,77,78,49,73,48,69,22,35,43,68,68,57,30,53,52,51,50,53,50,55,52,52,54,54,52,59,50,58,64,73,76,108